Protein 3B5O (pdb70)

InterPro domains:
  IPR016084 Haem oxygenase-like, multi-helical [G3DSA:1.20.910.10] (1-244)
  IPR016084 Haem oxygenase-like, multi-helical [SSF48613] (8-225)
  IPR024477 Protein of unknown function DUF3865, CADD-like [PF12981] (5-228)

Sequence (223 aa):
GEFNHLTKQLNQQLLLAQQDYVAFSITEENPVVQLSSQQASFAQIAYVQQYSIFPKKELVGFTELARRKALLGAGWNGVAQQELQENNIDEEGSTTGGISHYTLLADGLEEEGLGVAVKKNNTTPSVATSSKLLRTVLSLFDRQVDYVLGATYAIEEATSSIPEELLTLLIVKKLVEWLHEGAIPKDLQQYFFSKHLDAGLRTSVAAYIQPPEEFGEFAAGFRAIDAQVVWWQELLAQEAISSSEVVLS

Organism: Nostoc punctiforme (strain ATCC 29133 / PCC 73102) (NCBI:txid63737)

Radius of gyration: 17.94 Å; Cα contacts (8 Å, |Δi|>4): 268; chains: 1; bounding box: 29×50×52 Å

Foldseek 3Di:
DVLVVLLVVLLVCCVPPQLCLDLCRNLLNCLPPADLQLLLLLLQVLVVLVCVLVLLVLLLVLCVVVVLPLLNVLSVVVSCVCCVPPVPQGLSNLVQVQCCVQQVRHSPPDHDPLSVVLVVLLVVQSPDHNLLSLLLVVLCVSSVQSVLSNVVVSSVSSGPDDGDPSNVVSSCVRHCPSNSVSVVVDDDPVSSVSSSNSNVSSVSSVSSVVSSVVSVCVPDDDD

Nearest PDB structures (foldseek):
  3b5o-assembly1_A  TM=1.001E+00  e=4.127E-27  Nostoc punctiforme PCC 73102
  3b5p-assembly1_A  TM=9.873E-01  e=2.289E-24  Nostoc punctiforme PCC 73102
  7twa-assembly2_B  TM=7.560E-01  e=2.365E-04  Streptantibioticus cattleyicolor
  3oql-assembly1_C  TM=6.851E-01  e=4.771E-03  Pseudomonas syringae pv. tomato str. DC3000
  2qzc-assembly1_B  TM=5.062E-01  e=1.149E-01  Saccharolobus solfataricus P2

B-factor: mean 23.62, std 9.76, range [7.28, 66.51]

Solvent-accessible surface area: 10865 Å² total

CATH classification: 1.20.910.10

Structure (mmCIF, N/CA/C/O backbone):
data_3B5O
#
_entry.id   3B5O
#
_cell.length_a   91.150
_cell.length_b   91.150
_cell.length_c   67.100
_cell.angle_alpha   90.000
_cell.angle_beta   90.000
_cell.angle_gamma   120.000
#
_symmetry.space_group_name_H-M   'P 63'
#
loop_
_entity.id
_entity.type
_entity.pdbx_description
1 polymer 'CADD-like protein of unknown function'
2 water water
#
loop_
_atom_site.group_PDB
_atom_site.id
_atom_site.type_symbol
_atom_site.label_atom_id
_atom_site.label_alt_id
_atom_site.label_comp_id
_atom_site.label_asym_id
_atom_site.label_entity_id
_atom_site.label_seq_id
_atom_site.pdbx_PDB_ins_code
_atom_site.Cartn_x
_atom_site.Cartn_y
_atom_site.Cartn_z
_atom_site.occupancy
_atom_site.B_iso_or_equiv
_atom_site.auth_seq_id
_atom_site.auth_comp_id
_atom_site.auth_asym_id
_atom_site.auth_atom_id
_atom_site.pdbx_PDB_model_num
ATOM 1 N N . GLY A 1 1 ? 16.951 17.884 37.778 1.00 37.96 0 GLY A N 1
ATOM 2 C CA . GLY A 1 1 ? 15.646 18.129 38.483 1.00 36.77 0 GLY A CA 1
ATOM 3 C C . GLY A 1 1 ? 15.065 19.489 38.157 1.00 36.15 0 GLY A C 1
ATOM 4 O O . GLY A 1 1 ? 15.572 20.188 37.277 1.00 33.39 0 GLY A O 1
ATOM 13 N N . GLU A 1 3 ? 15.077 22.481 39.493 1.00 27.24 2 GLU A N 1
ATOM 14 C CA . GLU A 1 3 ? 15.842 23.710 39.609 1.00 26.08 2 GLU A CA 1
ATOM 15 C C . GLU A 1 3 ? 16.800 23.844 38.418 1.00 24.79 2 GLU A C 1
ATOM 16 O O . GLU A 1 3 ? 16.930 24.923 37.852 1.00 24.38 2 GLU A O 1
ATOM 19 N N . PHE A 1 4 ? 17.434 22.742 38.030 1.00 24.06 3 PHE A N 1
ATOM 20 C CA . PHE A 1 4 ? 18.287 22.765 36.833 1.00 22.19 3 PHE A CA 1
ATOM 21 C C . PHE A 1 4 ? 17.458 22.939 35.564 1.00 21.24 3 PHE A C 1
ATOM 22 O O . PHE A 1 4 ? 17.876 23.661 34.641 1.00 21.58 3 PHE A O 1
ATOM 30 N N . ASN A 1 5 ? 16.288 22.301 35.490 1.00 22.76 4 ASN A N 1
ATOM 31 C CA . ASN A 1 5 ? 15.400 22.499 34.360 1.00 22.85 4 ASN A CA 1
ATOM 32 C C . ASN A 1 5 ? 15.012 23.972 34.218 1.00 23.40 4 ASN A C 1
ATOM 33 O O . ASN A 1 5 ? 14.948 24.502 33.101 1.00 22.96 4 ASN A O 1
ATOM 38 N N . HIS A 1 6 ? 14.755 24.640 35.342 1.00 21.51 5 HIS A N 1
ATOM 39 C CA . HIS A 1 6 ? 14.468 26.073 35.282 1.00 21.58 5 HIS A CA 1
ATOM 40 C C . HIS A 1 6 ? 15.659 26.850 34.706 1.00 20.08 5 HIS A C 1
ATOM 41 O O . HIS A 1 6 ? 15.491 27.759 33.894 1.00 20.57 5 HIS A O 1
ATOM 48 N N . LEU A 1 7 ? 16.862 26.509 35.156 1.00 19.96 6 LEU A N 1
ATOM 49 C CA . LEU A 1 7 ? 18.070 27.184 34.675 1.00 18.49 6 LEU A CA 1
ATOM 50 C C . LEU A 1 7 ? 18.258 27.005 33.170 1.00 17.83 6 LEU A C 1
ATOM 51 O O . LEU A 1 7 ? 18.495 27.974 32.456 1.00 17.37 6 LEU A O 1
ATOM 56 N N . THR A 1 8 ? 18.133 25.776 32.683 1.00 17.86 7 THR A N 1
ATOM 57 C CA . THR A 1 8 ? 18.347 25.553 31.238 1.00 17.99 7 THR A CA 1
ATOM 58 C C . THR A 1 8 ? 17.254 26.222 30.390 1.00 19.70 7 THR A C 1
ATOM 59 O O . THR A 1 8 ? 17.538 26.786 29.324 1.00 19.86 7 THR A O 1
ATOM 63 N N . LYS A 1 9 ? 16.001 26.205 30.857 1.00 19.49 8 LYS A N 1
ATOM 64 C CA . LYS A 1 9 ? 14.953 26.930 30.156 1.00 19.00 8 LYS A CA 1
ATOM 65 C C . LYS A 1 9 ? 15.284 28.408 30.101 1.00 17.98 8 LYS A C 1
ATOM 66 O O . LYS A 1 9 ? 15.149 29.040 29.059 1.00 18.85 8 LYS A O 1
ATOM 71 N N . GLN A 1 10 ? 15.708 28.968 31.231 1.00 17.88 9 GLN A N 1
ATOM 72 C CA . GLN A 1 10 ? 16.091 30.366 31.295 1.00 16.99 9 GLN A CA 1
ATOM 73 C C . GLN A 1 10 ? 17.192 30.728 30.283 1.00 18.17 9 GLN A C 1
ATOM 74 O O . GLN A 1 10 ? 17.121 31.748 29.599 1.00 18.18 9 GLN A O 1
ATOM 80 N N . LEU A 1 11 ? 18.224 29.890 30.234 1.00 17.34 10 LEU A N 1
ATOM 81 C CA . LEU A 1 11 ? 19.350 30.136 29.328 1.00 15.80 10 LEU A CA 1
ATOM 82 C C . LEU A 1 11 ? 18.914 30.059 27.870 1.00 16.67 10 LEU A C 1
ATOM 83 O O . LEU A 1 11 ? 19.353 30.858 27.041 1.00 16.64 10 LEU A O 1
ATOM 88 N N . ASN A 1 12 ? 18.014 29.136 27.553 1.00 17.23 11 ASN A N 1
ATOM 89 C CA . ASN A 1 12 ? 17.469 29.098 26.182 1.00 17.93 11 ASN A CA 1
ATOM 90 C C . ASN A 1 12 ? 16.663 30.341 25.838 1.00 19.42 11 ASN A C 1
ATOM 91 O O . ASN A 1 12 ? 16.715 30.843 24.717 1.00 19.91 11 ASN A O 1
ATOM 96 N N A GLN A 1 13 ? 15.895 30.826 26.813 0.50 19.07 12 GLN A N 1
ATOM 97 N N B GLN A 1 13 ? 15.904 30.849 26.802 0.50 20.00 12 GLN A N 1
ATOM 98 C CA A GLN A 1 13 ? 15.100 32.037 26.635 0.50 20.09 12 GLN A CA 1
ATOM 99 C CA B GLN A 1 13 ? 15.103 32.041 26.560 0.50 22.10 12 GLN A CA 1
ATOM 100 C C A GLN A 1 13 ? 15.970 33.276 26.485 0.50 19.22 12 GLN A C 1
ATOM 101 C C B GLN A 1 13 ? 15.958 33.307 26.497 0.50 20.16 12 GLN A C 1
ATOM 102 O O A GLN A 1 13 ? 15.694 34.137 25.648 0.50 19.69 12 GLN A O 1
ATOM 103 O O B GLN A 1 13 ? 15.661 34.221 25.726 0.50 20.76 12 GLN A O 1
ATOM 114 N N . LEU A 1 14 ? 17.038 33.346 27.282 1.00 20.34 13 LEU A N 1
ATOM 115 C CA . LEU A 1 14 ? 18.015 34.418 27.210 1.00 18.97 13 LEU A CA 1
ATOM 116 C C . LEU A 1 14 ? 18.540 34.543 25.770 1.00 19.97 13 LEU A C 1
ATOM 117 O O . LEU A 1 14 ? 18.616 35.629 25.171 1.00 19.88 13 LEU A O 1
ATOM 122 N N A LEU A 1 15 ? 18.920 33.399 25.221 0.50 20.11 14 LEU A N 1
ATOM 123 N N B LEU A 1 15 ? 18.916 33.397 25.223 0.50 20.94 14 LEU A N 1
ATOM 124 C CA A LEU A 1 15 ? 19.433 33.332 23.873 0.50 20.21 14 LEU A CA 1
ATOM 125 C CA B LEU A 1 15 ? 19.435 33.310 23.876 0.50 21.10 14 LEU A CA 1
ATOM 126 C C A LEU A 1 15 ? 18.405 33.854 22.875 0.50 20.72 14 LEU A C 1
ATOM 127 C C B LEU A 1 15 ? 18.413 33.831 22.868 0.50 21.10 14 LEU A C 1
ATOM 128 O O A LEU A 1 15 ? 18.728 34.654 21.997 0.50 21.68 14 LEU A O 1
ATOM 129 O O B LEU A 1 15 ? 18.746 34.613 21.979 0.50 21.92 14 LEU A O 1
ATOM 138 N N . ALA A 1 16 ? 17.160 33.413 23.024 1.00 22.24 15 ALA A N 1
ATOM 139 C CA . ALA A 1 16 ? 16.093 33.821 22.103 1.00 21.59 15 ALA A CA 1
ATOM 140 C C . ALA A 1 16 ? 15.735 35.317 22.169 1.00 23.22 15 ALA A C 1
ATOM 141 O O . ALA A 1 16 ? 15.344 35.900 21.169 1.00 24.97 15 ALA A O 1
ATOM 143 N N A GLN A 1 17 ? 15.868 35.912 23.354 0.50 21.95 16 GLN A N 1
ATOM 144 N N B GLN A 1 17 ? 15.891 35.933 23.332 0.50 22.17 16 GLN A N 1
ATOM 145 C CA A GLN A 1 17 ? 15.469 37.311 23.601 0.50 23.36 16 GLN A CA 1
ATOM 146 C CA B GLN A 1 17 ? 15.448 37.316 23.524 0.50 23.90 16 GLN A CA 1
ATOM 147 C C A GLN A 1 17 ? 16.519 38.355 23.252 0.50 20.61 16 GLN A C 1
ATOM 148 C C B GLN A 1 17 ? 16.515 38.384 23.287 0.50 21.15 16 GLN A C 1
ATOM 149 O O A GLN A 1 17 ? 16.203 39.399 22.695 0.50 20.91 16 GLN A O 1
ATOM 150 O O B GLN A 1 17 ? 16.205 39.472 22.814 0.50 22.04 16 GLN A O 1
ATOM 161 N N . ASP A 1 18 ? 17.769 38.087 23.623 1.00 17.91 17 ASP A N 1
ATOM 162 C CA . ASP A 1 18 ? 18.784 39.119 23.740 1.00 17.43 17 ASP A CA 1
ATOM 163 C C . ASP A 1 18 ? 19.942 39.070 22.758 1.00 17.90 17 ASP A C 1
ATOM 164 O O . ASP A 1 18 ? 20.825 39.930 22.835 1.00 19.24 17 ASP A O 1
ATOM 169 N N . TYR A 1 19 ? 19.944 38.094 21.843 1.00 17.13 18 TYR A N 1
ATOM 170 C CA . TYR A 1 19 ? 21.124 37.833 20.992 1.00 15.40 18 TYR A CA 1
ATOM 171 C C . TYR A 1 19 ? 20.770 37.928 19.509 1.00 15.30 18 TYR A C 1
ATOM 172 O O . TYR A 1 19 ? 20.285 36.972 18.927 1.00 16.91 18 TYR A O 1
ATOM 181 N N . VAL A 1 20 ? 21.072 39.069 18.918 1.00 14.48 19 VAL A N 1
ATOM 182 C CA . VAL A 1 20 ? 20.763 39.284 17.498 1.00 15.11 19 VAL A CA 1
ATOM 183 C C . VAL A 1 20 ? 21.481 38.293 16.590 1.00 13.49 19 VAL A C 1
ATOM 184 O O . VAL A 1 20 ? 20.992 37.993 15.512 1.00 15.52 19 VAL A O 1
ATOM 188 N N . ALA A 1 21 ? 22.637 37.779 16.991 1.00 13.86 20 ALA A N 1
ATOM 189 C CA . ALA A 1 21 ? 23.336 36.864 16.099 1.00 13.71 20 ALA A CA 1
ATOM 190 C C . ALA A 1 21 ? 22.542 35.611 15.802 1.00 14.79 20 ALA A C 1
ATOM 191 O O . ALA A 1 21 ? 22.779 34.968 14.795 1.00 14.76 20 ALA A O 1
ATOM 193 N N . PHE A 1 22 ? 21.646 35.229 16.714 1.00 14.64 21 PHE A N 1
ATOM 194 C CA . PHE A 1 22 ? 20.875 34.012 16.567 1.00 15.64 21 PHE A CA 1
ATOM 195 C C . PHE A 1 22 ? 19.463 34.279 16.078 1.00 17.17 21 PHE A C 1
ATOM 196 O O . PHE A 1 22 ? 18.668 33.349 15.976 1.00 19.57 21 PHE A O 1
ATOM 204 N N . SER A 1 23 ? 19.186 35.541 15.753 1.00 15.60 22 SER A N 1
ATOM 205 C CA . SER A 1 23 ? 17.910 35.929 15.147 1.00 16.04 22 SER A CA 1
ATOM 206 C C . SER A 1 23 ? 17.940 35.764 13.635 1.00 15.28 22 SER A C 1
ATOM 207 O O . SER A 1 23 ? 18.858 36.245 12.969 1.00 17.06 22 SER A O 1
ATOM 210 N N . ILE A 1 24 ? 16.898 35.152 13.091 1.00 17.62 23 ILE A N 1
ATOM 211 C CA . ILE A 1 24 ? 16.831 34.925 11.656 1.00 17.69 23 ILE A CA 1
ATOM 212 C C . ILE A 1 24 ? 16.652 36.220 10.860 1.00 18.67 23 ILE A C 1
ATOM 213 O O . ILE A 1 24 ? 16.946 36.260 9.664 1.00 20.98 23 ILE A O 1
ATOM 218 N N . THR A 1 25 ? 16.191 37.280 11.523 1.00 18.87 24 THR A N 1
ATOM 219 C CA . THR A 1 25 ? 16.078 38.587 10.911 1.00 18.75 24 THR A CA 1
ATOM 220 C C . THR A 1 25 ? 17.159 39.591 11.295 1.00 17.47 24 THR A C 1
ATOM 221 O O . THR A 1 25 ? 17.508 40.444 10.493 1.00 20.37 24 THR A O 1
ATOM 225 N N A GLU A 1 26 ? 17.671 39.539 12.530 0.50 16.92 25 GLU A N 1
ATOM 226 N N B GLU A 1 26 ? 17.694 39.481 12.511 0.50 15.84 25 GLU A N 1
ATOM 227 C CA A GLU A 1 26 ? 18.612 40.565 12.989 0.50 17.78 25 GLU A CA 1
ATOM 228 C CA B GLU A 1 26 ? 18.577 40.502 13.038 0.50 15.56 25 GLU A CA 1
ATOM 229 C C A GLU A 1 26 ? 20.077 40.138 12.982 0.50 16.07 25 GLU A C 1
ATOM 230 C C B GLU A 1 26 ? 20.052 40.108 13.049 0.50 14.67 25 GLU A C 1
ATOM 231 O O A GLU A 1 26 ? 20.951 40.954 13.265 0.50 15.92 25 GLU A O 1
ATOM 232 O O B GLU A 1 26 ? 20.902 40.915 13.405 0.50 15.20 25 GLU A O 1
ATOM 243 N N . ASN A 1 27 ? 20.358 38.896 12.609 1.00 14.80 26 ASN A N 1
ATOM 244 C CA . ASN A 1 27 ? 21.758 38.470 12.478 1.00 14.38 26 ASN A CA 1
ATOM 245 C C . ASN A 1 27 ? 22.503 39.452 11.570 1.00 13.09 26 ASN A C 1
ATOM 246 O O . ASN A 1 27 ? 21.945 39.898 10.568 1.00 14.20 26 ASN A O 1
ATOM 251 N N . PRO A 1 28 ? 23.749 39.817 11.912 1.00 14.47 27 PRO A N 1
ATOM 252 C CA . PRO A 1 28 ? 24.423 40.848 11.144 1.00 15.29 27 PRO A CA 1
ATOM 253 C C . PRO A 1 28 ? 24.765 40.497 9.698 1.00 14.34 27 PRO A C 1
ATOM 254 O O . PRO A 1 28 ? 24.866 41.410 8.887 1.00 15.81 27 PRO A O 1
ATOM 258 N N . VAL A 1 29 ? 24.958 39.221 9.389 1.00 12.84 28 VAL A N 1
ATOM 259 C CA . VAL A 1 29 ? 25.126 38.814 8.007 1.00 13.99 28 VAL A CA 1
ATOM 260 C C . VAL A 1 29 ? 23.792 38.928 7.273 1.00 14.73 28 VAL A C 1
ATOM 261 O O . VAL A 1 29 ? 23.727 39.454 6.161 1.00 15.52 28 VAL A O 1
ATOM 265 N N . VAL A 1 30 ? 22.709 38.449 7.885 1.00 14.48 29 VAL A N 1
ATOM 266 C CA . VAL A 1 30 ? 21.367 38.625 7.283 1.00 15.07 29 VAL A CA 1
ATOM 267 C C . VAL A 1 30 ? 21.115 40.109 6.981 1.00 16.13 29 VAL A C 1
ATOM 268 O O . VAL A 1 30 ? 20.599 40.458 5.912 1.00 17.43 29 VAL A O 1
ATOM 272 N N . GLN A 1 31 ? 21.522 40.984 7.898 1.00 14.94 30 GLN A N 1
ATOM 273 C CA . GLN A 1 31 ? 21.283 42.430 7.752 1.00 17.17 30 GLN A CA 1
ATOM 274 C C . GLN A 1 31 ? 22.051 43.069 6.606 1.00 18.01 30 GLN A C 1
ATOM 275 O O . GLN A 1 31 ? 21.699 44.181 6.184 1.00 22.34 30 GLN A O 1
ATOM 289 N N . LEU A 1 33 ? 22.530 41.346 3.633 1.00 15.20 32 LEU A N 1
ATOM 290 C CA . LEU A 1 33 ? 22.226 40.625 2.399 1.00 16.24 32 LEU A CA 1
ATOM 291 C C . LEU A 1 33 ? 21.749 41.542 1.269 1.00 16.08 32 LEU A C 1
ATOM 292 O O . LEU A 1 33 ? 22.001 41.250 0.106 1.00 17.48 32 LEU A O 1
ATOM 297 N N A SER A 1 34 ? 21.060 42.634 1.590 0.50 15.70 33 SER A N 1
ATOM 298 N N B SER A 1 34 ? 21.049 42.621 1.604 0.50 17.46 33 SER A N 1
ATOM 299 C CA A SER A 1 34 ? 20.609 43.535 0.522 0.50 14.06 33 SER A CA 1
ATOM 300 C CA B SER A 1 34 ? 20.533 43.496 0.555 0.50 17.42 33 SER A CA 1
ATOM 301 C C A SER A 1 34 ? 21.772 44.060 -0.312 0.50 13.60 33 SER A C 1
ATOM 302 C C B SER A 1 34 ? 21.654 44.190 -0.231 0.50 17.25 33 SER A C 1
ATOM 303 O O A SER A 1 34 ? 21.665 44.194 -1.537 0.50 14.23 33 SER A O 1
ATOM 304 O O B SER A 1 34 ? 21.438 44.604 -1.364 0.50 19.02 33 SER A O 1
ATOM 309 N N A GLN A 1 35 ? 22.883 44.357 0.349 0.50 13.03 34 GLN A N 1
ATOM 310 N N B GLN A 1 35 ? 22.845 44.325 0.350 0.50 16.23 34 GLN A N 1
ATOM 311 C CA A GLN A 1 35 ? 24.015 44.970 -0.293 0.50 14.39 34 GLN A CA 1
ATOM 312 C CA B GLN A 1 35 ? 23.970 44.921 -0.361 0.50 16.38 34 GLN A CA 1
ATOM 313 C C A GLN A 1 35 ? 25.153 44.002 -0.648 0.50 14.75 34 GLN A C 1
ATOM 314 C C B GLN A 1 35 ? 25.083 43.944 -0.757 0.50 15.77 34 GLN A C 1
ATOM 315 O O A GLN A 1 35 ? 26.073 44.397 -1.359 0.50 15.36 34 GLN A O 1
ATOM 316 O O B GLN A 1 35 ? 25.910 44.268 -1.597 0.50 16.81 34 GLN A O 1
ATOM 327 N N . ALA A 1 36 ? 25.110 42.767 -0.142 1.00 15.43 35 ALA A N 1
ATOM 328 C CA . ALA A 1 36 ? 26.257 41.854 -0.258 1.00 15.86 35 ALA A CA 1
ATOM 329 C C . ALA A 1 36 ? 26.370 41.171 -1.613 1.00 16.15 35 ALA A C 1
ATOM 330 O O . ALA A 1 36 ? 25.378 40.761 -2.199 1.00 17.24 35 ALA A O 1
ATO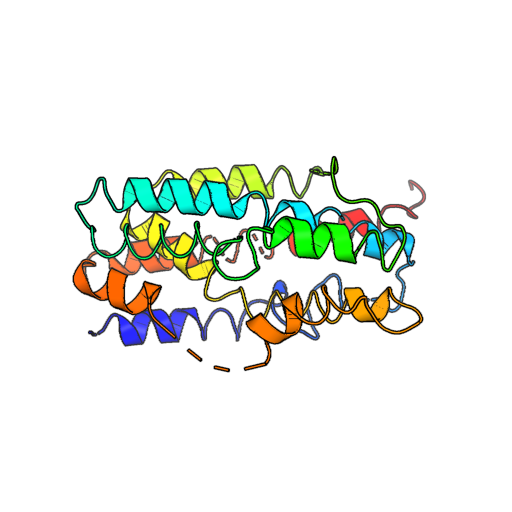M 332 N N . SER A 1 37 ? 27.604 40.987 -2.069 1.00 16.40 36 SER A N 1
ATOM 333 C CA . SER A 1 37 ? 27.864 40.180 -3.244 1.00 18.33 36 SER A CA 1
ATOM 334 C C . SER A 1 37 ? 27.901 38.684 -2.900 1.00 16.53 36 SER A C 1
ATOM 335 O O . SER A 1 37 ? 28.062 38.276 -1.722 1.00 16.72 36 SER A O 1
ATOM 338 N N . PHE A 1 38 ? 27.764 37.858 -3.927 1.00 15.98 37 PHE A N 1
ATOM 339 C CA . PHE A 1 38 ? 27.908 36.415 -3.802 1.00 17.09 37 PHE A CA 1
ATOM 340 C C . PHE A 1 38 ? 29.230 36.088 -3.123 1.00 16.47 37 PHE A C 1
ATOM 341 O O . PHE A 1 38 ? 29.260 35.294 -2.161 1.00 17.79 37 PHE A O 1
ATOM 349 N N . ALA A 1 39 ? 30.303 36.733 -3.579 1.00 17.00 38 ALA A N 1
ATOM 350 C CA . ALA A 1 39 ? 31.657 36.455 -3.041 1.00 16.90 38 ALA A CA 1
ATOM 351 C C . ALA A 1 39 ? 31.715 36.724 -1.543 1.00 17.37 38 ALA A C 1
ATOM 352 O O . ALA A 1 39 ? 32.394 36.011 -0.797 1.00 18.12 38 ALA A O 1
ATOM 354 N N . GLN A 1 40 ? 31.052 37.784 -1.105 1.00 16.45 39 GLN A N 1
ATOM 355 C CA . GLN A 1 40 ? 31.094 38.156 0.307 1.00 15.87 39 GLN A CA 1
ATOM 356 C C . GLN A 1 40 ? 30.369 37.162 1.199 1.00 15.63 39 GLN A C 1
ATOM 357 O O . GLN A 1 40 ? 30.852 36.831 2.284 1.00 15.57 39 GLN A O 1
ATOM 363 N N . ILE A 1 41 ? 29.216 36.666 0.764 1.00 14.43 40 ILE A N 1
ATOM 364 C CA . ILE A 1 41 ? 28.471 35.670 1.538 1.00 15.48 40 ILE A CA 1
ATOM 365 C C . ILE A 1 41 ? 29.157 34.291 1.438 1.00 15.05 40 ILE A C 1
ATOM 366 O O . ILE A 1 41 ? 29.167 33.524 2.394 1.00 16.19 40 ILE A O 1
ATOM 371 N N . ALA A 1 42 ? 29.782 33.998 0.301 1.00 15.52 41 ALA A N 1
ATOM 372 C CA . ALA A 1 42 ? 30.590 32.783 0.199 1.00 16.81 41 ALA A CA 1
ATOM 373 C C . ALA A 1 42 ? 31.736 32.812 1.212 1.00 15.57 41 ALA A C 1
ATOM 374 O O . ALA A 1 42 ? 32.044 31.781 1.825 1.00 16.97 41 ALA A O 1
ATOM 376 N N . TYR A 1 43 ? 32.360 33.974 1.391 1.00 15.28 42 TYR A N 1
ATOM 377 C CA . TYR A 1 43 ? 33.409 34.158 2.399 1.00 15.42 42 TYR A CA 1
ATOM 378 C C . TYR A 1 43 ? 32.879 33.855 3.784 1.00 14.96 42 TYR A C 1
ATOM 379 O O . TYR A 1 43 ? 33.544 33.168 4.575 1.00 15.21 42 TYR A O 1
ATOM 388 N N . VAL A 1 44 ? 31.698 34.369 4.108 1.00 14.77 43 VAL A N 1
ATOM 389 C CA . VAL A 1 44 ? 31.104 34.066 5.396 1.00 13.82 43 VAL A CA 1
ATOM 390 C C . VAL A 1 44 ? 30.948 32.539 5.580 1.00 14.08 43 VAL A C 1
ATOM 391 O O . VAL A 1 44 ? 31.251 32.006 6.644 1.00 14.05 43 VAL A O 1
ATOM 403 N N . GLN A 1 46 ? 32.594 30.087 4.097 1.00 14.97 45 GLN A N 1
ATOM 404 C CA . GLN A 1 46 ? 33.903 29.465 4.246 1.00 16.27 45 GLN A CA 1
ATOM 405 C C . GLN A 1 46 ? 34.383 29.570 5.686 1.00 14.58 45 GLN A C 1
ATOM 406 O O . GLN A 1 46 ? 34.853 28.597 6.277 1.00 15.24 45 GLN A O 1
ATOM 412 N N . GLN A 1 47 ? 34.301 30.764 6.249 1.00 13.48 46 GLN A N 1
ATOM 413 C CA . GLN A 1 47 ? 34.692 30.947 7.654 1.00 12.07 46 GLN A CA 1
ATOM 414 C C . GLN A 1 47 ? 33.796 30.194 8.613 1.00 12.19 46 GLN A C 1
ATOM 415 O O . GLN A 1 47 ? 34.282 29.564 9.569 1.00 13.39 46 GLN A O 1
ATOM 421 N N . TYR A 1 48 ? 32.492 30.254 8.376 1.00 12.48 47 TYR A N 1
ATOM 422 C CA . TYR A 1 48 ? 31.561 29.543 9.232 1.00 12.81 47 TYR A CA 1
ATOM 423 C C . TYR A 1 48 ? 31.928 28.065 9.320 1.00 12.88 47 TYR A C 1
ATOM 424 O O . TYR A 1 48 ? 31.892 27.476 10.395 1.00 13.81 47 TYR A O 1
ATOM 433 N N . SER A 1 49 ? 32.278 27.470 8.190 1.00 13.56 48 SER A N 1
ATOM 434 C CA . SER A 1 49 ? 32.520 26.042 8.145 1.00 14.24 48 SER A CA 1
ATOM 435 C C . SER A 1 49 ? 33.595 25.557 9.119 1.00 13.71 48 SER A C 1
ATOM 436 O O . SER A 1 49 ? 33.599 24.392 9.510 1.00 14.51 48 SER A O 1
ATOM 439 N N . ILE A 1 50 ? 34.507 26.436 9.485 1.00 12.68 49 ILE A N 1
ATOM 440 C CA . ILE A 1 50 ? 35.574 26.081 10.401 1.00 13.31 49 ILE A CA 1
ATOM 441 C C . ILE A 1 50 ? 34.995 25.739 11.766 1.00 13.34 49 ILE A C 1
ATOM 442 O O . ILE A 1 50 ? 35.527 24.895 12.485 1.00 13.89 49 ILE A O 1
ATOM 447 N N . PHE A 1 51 ? 33.921 26.411 12.149 1.00 13.45 50 PHE A N 1
ATOM 448 C CA . PHE A 1 51 ? 33.405 26.254 13.486 1.00 15.59 50 PHE A CA 1
ATOM 449 C C . PHE A 1 51 ? 32.858 24.846 13.780 1.00 14.62 50 PHE A C 1
ATOM 450 O O . PHE A 1 51 ? 33.272 24.229 14.769 1.00 15.40 50 PHE A O 1
ATOM 458 N N . PRO A 1 52 ? 31.981 24.287 12.933 1.00 14.75 51 PRO A N 1
ATOM 459 C CA . PRO A 1 52 ? 31.588 22.906 13.194 1.00 16.92 51 PRO A CA 1
ATOM 460 C C . PRO A 1 52 ? 32.756 21.938 13.239 1.00 16.38 51 PRO A C 1
ATOM 461 O O . PRO A 1 52 ? 32.720 20.976 14.023 1.00 19.27 51 PRO A O 1
ATOM 465 N N A LYS A 1 53 ? 33.782 22.143 12.431 0.50 14.85 52 LYS A N 1
ATOM 466 N N B LYS A 1 53 ? 33.777 22.210 12.427 0.50 15.25 52 LYS A N 1
ATOM 467 C CA A LYS A 1 53 ? 34.951 21.264 12.523 0.50 15.40 52 LYS A CA 1
ATOM 468 C CA B LYS A 1 53 ? 34.975 21.372 12.385 0.50 16.53 52 LYS A CA 1
ATOM 469 C C A LYS A 1 53 ? 35.537 21.354 13.926 0.50 14.49 52 LYS A C 1
ATOM 470 C C B LYS A 1 53 ? 35.729 21.382 13.706 0.50 15.18 52 LYS A C 1
ATOM 471 O O A LYS A 1 53 ? 35.679 20.367 14.678 0.50 12.14 52 LYS A O 1
ATOM 472 O O B LYS A 1 53 ? 36.217 20.333 14.133 0.50 16.58 52 LYS A O 1
ATOM 483 N N . GLU A 1 54 ? 35.864 22.566 14.311 1.00 13.25 53 GLU A N 1
ATOM 484 C CA . GLU A 1 54 ? 36.554 22.743 15.563 1.00 14.15 53 GLU A CA 1
ATOM 485 C C . GLU A 1 54 ? 35.733 22.377 16.785 1.00 14.61 53 GLU A C 1
ATOM 486 O O . GLU A 1 54 ? 36.295 21.981 17.813 1.00 13.71 53 GLU A O 1
ATOM 492 N N . LEU A 1 55 ? 34.418 22.495 16.686 1.00 14.39 54 LEU A N 1
ATOM 493 C CA . LEU A 1 55 ? 33.569 22.178 17.831 1.00 14.73 54 LEU A CA 1
ATOM 494 C C . LEU A 1 55 ? 33.670 20.707 18.249 1.00 14.20 54 LEU A C 1
ATOM 495 O O . LEU A 1 55 ? 33.441 20.397 19.400 1.00 14.47 54 LEU A O 1
ATOM 500 N N . VAL A 1 56 ? 34.057 19.805 17.346 1.00 13.63 55 VAL A N 1
ATOM 501 C CA . VAL A 1 56 ? 34.224 18.404 17.731 1.00 13.62 55 VAL A CA 1
ATOM 502 C C . VAL A 1 56 ? 35.366 18.308 18.761 1.00 12.52 55 VAL A C 1
ATOM 503 O O . VAL A 1 56 ? 35.222 17.665 19.808 1.00 13.31 55 VAL A O 1
ATOM 507 N N . GLY A 1 57 ? 36.485 18.974 18.477 1.00 12.94 56 GLY A N 1
ATOM 508 C CA . GLY A 1 57 ? 37.592 18.998 19.416 1.00 12.90 56 GLY A CA 1
ATOM 509 C C . GLY A 1 57 ? 37.241 19.670 20.730 1.00 11.52 56 GLY A C 1
ATOM 510 O O . GLY A 1 57 ? 37.686 19.217 21.790 1.00 12.36 56 GLY A O 1
ATOM 511 N N . PHE A 1 58 ? 36.459 20.754 20.690 1.00 11.84 57 PHE A N 1
ATOM 512 C CA . PHE A 1 58 ? 36.052 21.364 21.955 1.00 11.62 57 PHE A CA 1
ATOM 513 C C . PHE A 1 58 ? 35.153 20.423 22.750 1.00 11.77 57 PHE A C 1
ATOM 514 O O . PHE A 1 58 ? 35.241 20.355 23.967 1.00 12.91 57 PHE A O 1
ATOM 522 N N . THR A 1 59 ? 34.273 19.704 22.060 1.00 12.11 58 THR A N 1
ATOM 523 C CA . THR A 1 59 ? 33.398 18.735 22.743 1.00 13.06 58 THR A CA 1
ATOM 524 C C . THR A 1 59 ? 34.245 17.631 23.409 1.00 12.89 58 THR A C 1
ATOM 525 O O . THR A 1 59 ? 33.927 17.178 24.516 1.00 13.24 58 THR A O 1
ATOM 529 N N . GLU A 1 60 ? 35.337 17.225 22.764 1.00 12.44 59 GLU A N 1
ATOM 530 C CA . GLU A 1 60 ? 36.293 16.307 23.360 1.00 12.69 59 GLU A CA 1
ATOM 531 C C . GLU A 1 60 ? 36.903 16.853 24.627 1.00 11.53 59 GLU A C 1
ATOM 532 O O . GLU A 1 60 ? 37.071 16.129 25.611 1.00 12.96 59 GLU A O 1
ATOM 538 N N . LEU A 1 61 ? 37.260 18.127 24.637 1.00 11.50 60 LEU A N 1
ATOM 539 C CA . LEU A 1 61 ? 37.782 18.727 25.864 1.00 11.52 60 LEU A CA 1
ATOM 540 C C . LEU A 1 61 ? 36.738 18.693 26.973 1.00 11.58 60 LEU A C 1
ATOM 541 O O . LEU A 1 61 ? 37.055 18.418 28.138 1.00 12.78 60 LEU A O 1
ATOM 546 N N . ALA A 1 62 ? 35.485 18.963 26.631 1.00 12.00 61 ALA A N 1
ATOM 547 C CA . ALA A 1 62 ? 34.403 18.897 27.621 1.00 11.34 61 ALA A CA 1
ATOM 548 C C . ALA A 1 62 ? 34.210 17.467 28.136 1.00 12.66 61 ALA A C 1
ATOM 549 O O . ALA A 1 62 ? 33.971 17.263 29.333 1.00 13.56 61 ALA A O 1
ATOM 551 N N . ARG A 1 63 ? 34.334 16.487 27.244 1.00 12.96 62 ARG A N 1
ATOM 552 C CA . ARG A 1 63 ? 34.228 15.085 27.641 1.00 14.09 62 ARG A CA 1
ATOM 553 C C . ARG A 1 63 ? 35.284 14.754 28.689 1.00 14.39 62 ARG A C 1
ATOM 554 O O . ARG A 1 63 ? 35.009 14.086 29.694 1.00 15.18 62 ARG A O 1
ATOM 562 N N . ARG A 1 64 ? 36.503 15.224 28.462 1.00 15.04 63 ARG A N 1
ATOM 563 C CA . ARG A 1 64 ? 37.592 14.969 29.394 1.00 15.53 63 ARG A CA 1
ATOM 564 C C . ARG A 1 64 ? 37.384 15.675 30.726 1.00 15.47 63 ARG A C 1
ATOM 565 O O . ARG A 1 64 ? 37.702 15.127 31.788 1.00 17.49 63 ARG A O 1
ATOM 573 N N . LYS A 1 65 ? 36.841 16.887 30.679 1.00 14.81 64 LYS A N 1
ATOM 574 C CA . LYS A 1 65 ? 36.505 17.599 31.917 1.00 15.46 64 LYS A CA 1
ATOM 575 C C . LYS A 1 65 ? 35.446 16.818 32.703 1.00 14.56 64 LYS A C 1
ATOM 576 O O . LYS A 1 65 ? 35.530 16.685 33.929 1.00 17.02 64 LYS A O 1
ATOM 582 N N . ALA A 1 66 ? 34.438 16.318 32.011 1.00 15.63 65 ALA A N 1
ATOM 583 C CA . ALA A 1 66 ? 33.368 15.561 32.662 1.00 16.03 65 ALA A CA 1
ATOM 584 C C . ALA A 1 66 ? 33.934 14.296 33.299 1.00 17.56 65 ALA A C 1
ATOM 585 O O . ALA A 1 66 ? 33.653 13.996 34.457 1.00 19.30 65 ALA A O 1
ATOM 587 N N A LEU A 1 67 ? 34.738 13.547 32.557 0.50 17.59 66 LEU A N 1
ATOM 588 N N B LEU A 1 67 ? 34.756 13.577 32.556 0.50 18.51 66 LEU A N 1
ATOM 589 C CA A LEU A 1 67 ? 35.383 12.346 33.127 0.50 18.67 66 LEU A CA 1
ATOM 590 C CA B LEU A 1 67 ? 35.359 12.345 33.073 0.50 20.67 66 LEU A CA 1
ATOM 591 C C A LEU A 1 67 ? 36.198 12.682 34.357 0.50 20.12 66 LEU A C 1
ATOM 592 C C B LEU A 1 67 ? 36.270 12.622 34.282 0.50 20.97 66 LEU A C 1
ATOM 593 O O A LEU A 1 67 ? 36.133 11.976 35.383 0.50 21.97 66 LEU A O 1
ATOM 594 O O B LEU A 1 67 ? 36.324 11.819 35.229 0.50 22.59 66 LEU A O 1
ATOM 603 N N . GLY A 1 68 ? 36.980 13.748 34.260 1.00 19.38 67 GLY A N 1
ATOM 604 C CA . GLY A 1 68 ? 37.857 14.177 35.350 1.00 20.89 67 GLY A CA 1
ATOM 605 C C . GLY A 1 68 ? 37.124 14.479 36.638 1.00 22.04 67 GLY A C 1
ATOM 606 O O . GLY A 1 68 ? 37.672 14.282 37.729 1.00 25.34 67 GLY A O 1
ATOM 607 N N . ALA A 1 69 ? 35.886 14.942 36.508 1.00 20.53 68 ALA A N 1
ATOM 608 C CA . ALA A 1 69 ? 35.022 15.291 37.640 1.00 20.05 68 ALA A CA 1
ATOM 609 C C . ALA A 1 69 ? 34.150 14.125 38.102 1.00 21.46 68 ALA A C 1
ATOM 610 O O . ALA A 1 69 ? 33.375 14.273 39.056 1.00 23.41 68 ALA A O 1
ATOM 612 N N . GLY A 1 70 ? 34.240 12.991 37.424 1.00 21.11 69 GLY A N 1
ATOM 613 C CA . GLY A 1 70 ? 33.390 11.831 37.719 1.00 21.99 69 GLY A CA 1
ATOM 614 C C . GLY A 1 70 ? 31.981 11.930 37.165 1.00 22.81 69 GLY A C 1
ATOM 615 O O . GLY A 1 70 ? 31.093 11.171 37.564 1.00 25.17 69 GLY A O 1
ATOM 616 N N . TRP A 1 71 ? 31.762 12.860 36.226 1.00 22.01 70 TRP A N 1
ATOM 617 C CA . TRP A 1 71 ? 30.463 12.991 35.581 1.00 19.66 70 TRP A CA 1
ATOM 618 C C . TRP A 1 71 ? 30.355 11.993 34.433 1.00 20.87 70 TRP A C 1
ATOM 619 O O . TRP A 1 71 ? 30.310 12.353 33.254 1.00 20.37 70 TRP A O 1
ATOM 630 N N . ASN A 1 72 ? 30.312 10.707 34.759 1.00 21.63 71 ASN A N 1
ATOM 631 C CA . ASN A 1 72 ? 30.477 9.679 33.743 1.00 23.20 71 ASN A CA 1
ATOM 632 C C . ASN A 1 72 ? 29.357 9.642 32.715 1.00 22.12 71 ASN A C 1
ATOM 633 O O . ASN A 1 72 ? 29.610 9.450 31.513 1.00 22.99 71 ASN A O 1
ATOM 638 N N . GLY A 1 73 ? 28.123 9.841 33.165 1.00 21.70 72 GLY A N 1
ATOM 639 C CA . GLY A 1 73 ? 26.988 9.889 32.256 1.00 20.71 72 GLY A CA 1
ATOM 640 C C . GLY A 1 73 ? 27.091 11.019 31.245 1.00 20.35 72 GLY A C 1
ATOM 641 O O . GLY A 1 73 ? 26.637 10.886 30.109 1.00 20.51 72 GLY A O 1
ATOM 642 N N . VAL A 1 74 ? 27.652 12.138 31.687 1.00 19.74 73 VAL A N 1
ATOM 643 C CA . VAL A 1 74 ? 27.856 13.292 30.807 1.00 18.01 73 VAL A CA 1
ATOM 644 C C . VAL A 1 74 ? 28.954 12.981 29.791 1.00 17.43 73 VAL A C 1
ATOM 645 O O . VAL A 1 74 ? 28.798 13.248 28.597 1.00 17.95 73 VAL A O 1
ATOM 649 N N . ALA A 1 75 ? 30.054 12.395 30.250 1.00 17.71 74 ALA A N 1
ATOM 650 C CA . ALA A 1 75 ? 31.117 11.980 29.333 1.00 18.11 74 ALA A CA 1
ATOM 651 C C . ALA A 1 75 ? 30.560 11.036 28.275 1.00 17.98 74 ALA A C 1
ATOM 652 O O . ALA A 1 75 ? 30.932 11.109 27.112 1.00 18.76 74 ALA A O 1
ATOM 654 N N A GLN A 1 76 ? 29.669 10.125 28.674 0.50 19.16 75 GLN A N 1
ATOM 655 N N B GLN A 1 76 ? 29.673 10.123 28.678 0.50 20.55 75 GLN A N 1
ATOM 656 C CA A GLN A 1 76 ? 29.091 9.197 27.716 0.50 20.29 75 GLN A CA 1
ATOM 657 C CA B GLN A 1 76 ? 29.081 9.184 27.730 0.50 23.25 75 GLN A CA 1
ATOM 658 C C A GLN A 1 76 ? 28.235 9.924 26.681 0.50 19.13 75 GLN A C 1
ATOM 659 C C B GLN A 1 76 ? 28.212 9.899 26.691 0.50 20.82 75 GLN A C 1
ATOM 660 O O A GLN A 1 76 ? 28.335 9.647 25.489 0.50 19.10 75 GLN A O 1
ATOM 661 O O B GLN A 1 76 ? 28.292 9.596 25.504 0.50 21.55 75 GLN A O 1
ATOM 672 N N . GLU A 1 77 ? 27.394 10.853 27.133 1.00 19.50 76 GLU A N 1
ATOM 673 C CA . GLU A 1 77 ? 26.559 11.631 26.216 1.00 20.35 76 GLU A CA 1
ATOM 674 C C . GLU A 1 77 ? 27.440 12.425 25.241 1.00 18.99 76 GLU A C 1
ATOM 675 O O . GLU A 1 77 ? 27.161 12.493 24.053 1.00 20.27 76 GLU A O 1
ATOM 681 N N . LEU A 1 78 ? 28.518 13.010 25.758 1.00 18.00 77 LEU A N 1
ATOM 682 C CA . LEU A 1 78 ? 29.419 13.796 24.898 1.00 17.06 77 LEU A CA 1
ATOM 683 C C . LEU A 1 78 ? 30.139 12.911 23.891 1.00 17.86 77 LEU A C 1
ATOM 684 O O . LEU A 1 78 ? 30.326 13.298 22.743 1.00 17.38 77 LEU A O 1
ATOM 689 N N . GLN A 1 79 ? 30.507 11.699 24.290 1.00 17.67 78 GLN A N 1
ATOM 690 C CA . GLN A 1 79 ? 31.055 10.753 23.320 1.00 18.51 78 GLN A CA 1
ATOM 691 C C . GLN A 1 79 ? 30.074 10.433 22.205 1.00 19.54 78 GLN A C 1
ATOM 692 O O . GLN A 1 79 ? 30.455 10.377 21.032 1.00 19.08 78 GLN A O 1
ATOM 698 N N . GLU A 1 80 ? 28.809 10.234 22.555 1.00 21.45 79 GLU A N 1
ATOM 699 C CA . GLU A 1 80 ? 27.812 9.998 21.521 1.00 23.78 79 GLU A CA 1
ATOM 700 C C . GLU A 1 80 ? 27.692 11.196 20.566 1.00 22.25 79 GLU A C 1
ATOM 701 O O . GLU A 1 80 ? 27.580 11.012 19.354 1.00 22.22 79 GLU A O 1
ATOM 707 N N A ASN A 1 81 ? 27.731 12.428 21.101 0.50 20.36 80 ASN A N 1
ATOM 708 N N B ASN A 1 81 ? 27.738 12.400 21.133 0.50 21.37 80 ASN A N 1
ATOM 709 C CA A ASN A 1 81 ? 27.689 13.627 20.255 0.50 20.20 80 ASN A CA 1
ATOM 710 C CA B ASN A 1 81 ? 27.710 13.648 20.390 0.50 21.61 80 ASN A CA 1
ATOM 711 C C A ASN A 1 81 ? 28.856 13.616 19.284 0.50 18.08 80 ASN A C 1
ATOM 712 C C B ASN A 1 81 ? 28.848 13.700 19.359 0.50 19.21 80 ASN A C 1
ATOM 713 O O A ASN A 1 81 ? 28.681 13.840 18.088 0.50 18.04 80 ASN A O 1
ATOM 714 O O B ASN A 1 81 ? 28.632 14.033 18.195 0.50 19.68 80 ASN A O 1
ATOM 723 N N . ILE A 1 82 ? 30.054 13.364 19.812 1.00 16.77 81 ILE A N 1
ATOM 724 C CA . ILE A 1 82 ? 31.256 13.319 18.982 1.00 16.82 81 ILE A CA 1
ATOM 725 C C . ILE A 1 82 ? 31.122 12.265 17.892 1.00 16.81 81 ILE A C 1
ATOM 726 O O . ILE A 1 82 ? 31.370 12.534 16.716 1.00 18.00 81 ILE A O 1
ATOM 731 N N . ASP A 1 83 ? 30.668 11.080 18.278 1.00 17.96 82 ASP A N 1
ATOM 732 C CA . ASP A 1 83 ? 30.480 9.984 17.314 1.00 20.47 82 ASP A CA 1
ATOM 733 C C . ASP A 1 83 ? 29.510 10.407 16.201 1.00 18.84 82 ASP A C 1
ATOM 734 O O . ASP A 1 83 ? 29.768 10.186 15.015 1.00 19.46 82 ASP A O 1
ATOM 739 N N . GLU A 1 84 ? 28.397 11.034 16.585 1.00 19.75 83 GLU A N 1
ATOM 740 C CA . GLU A 1 84 ? 27.424 11.511 15.600 1.00 20.62 83 GLU A CA 1
ATOM 741 C C . GLU A 1 84 ? 28.001 12.598 14.688 1.00 20.05 83 GLU A C 1
ATOM 742 O O . GLU A 1 84 ? 27.883 12.536 13.474 1.00 20.71 83 GLU A O 1
ATOM 745 N N . GLU A 1 85 ? 28.672 13.591 15.257 1.00 18.14 84 GLU A N 1
ATOM 746 C CA . GLU A 1 85 ? 29.260 14.630 14.429 1.00 18.10 84 GLU A CA 1
ATOM 747 C C . GLU A 1 85 ? 30.309 14.065 13.461 1.00 17.92 84 GLU A C 1
ATOM 748 O O . GLU A 1 85 ? 30.506 14.600 12.386 1.00 18.28 84 GLU A O 1
ATOM 762 N N . GLY A 1 87 ? 30.080 11.114 12.081 1.00 19.36 86 GLY A N 1
ATOM 763 C CA . GLY A 1 87 ? 29.370 10.348 11.061 1.00 20.65 86 GLY A CA 1
ATOM 764 C C . GLY A 1 87 ? 28.624 9.094 11.460 1.00 22.10 86 GLY A C 1
ATOM 765 O O . GLY A 1 87 ? 28.169 8.357 10.562 1.00 24.96 86 GLY A O 1
ATOM 766 N N . SER A 1 88 ? 28.433 8.843 12.745 1.00 22.79 87 SER A N 1
ATOM 767 C CA . SER A 1 88 ? 27.867 7.565 13.188 1.00 26.23 87 SER A CA 1
ATOM 768 C C . SER A 1 88 ? 26.437 7.312 12.699 1.00 27.80 87 SER A C 1
ATOM 769 O O . SER A 1 88 ? 26.001 6.154 12.657 1.00 30.68 87 SER A O 1
ATOM 772 N N . THR A 1 89 ? 25.698 8.368 12.369 1.00 26.75 88 THR A N 1
ATOM 773 C CA . THR A 1 89 ? 24.312 8.214 11.884 1.00 28.80 88 THR A CA 1
ATOM 774 C C . THR A 1 89 ? 24.155 8.664 10.428 1.00 29.63 88 THR A C 1
ATOM 775 O O . THR A 1 89 ? 23.030 8.732 9.914 1.00 31.79 88 THR A O 1
ATOM 779 N N . THR A 1 90 ? 25.270 8.975 9.766 1.00 27.07 89 THR A N 1
ATOM 780 C CA . THR A 1 90 ? 25.271 9.463 8.395 1.00 27.61 89 THR A CA 1
ATOM 781 C C . THR A 1 90 ? 26.289 8.679 7.560 1.00 27.02 89 THR A C 1
ATOM 782 O O . THR A 1 90 ? 27.047 9.247 6.764 1.00 28.46 89 THR A O 1
ATOM 786 N N . GLY A 1 91 ? 26.309 7.363 7.771 1.00 27.44 90 GLY A N 1
ATOM 787 C CA . GLY A 1 91 ? 27.143 6.455 6.993 1.00 27.25 90 GLY A CA 1
ATOM 788 C C . GLY A 1 91 ? 28.643 6.595 7.145 1.00 27.35 90 GLY A C 1
ATOM 789 O O . GLY A 1 91 ? 29.411 6.167 6.277 1.00 29.04 90 GLY A O 1
ATOM 790 N N . GLY A 1 92 ? 29.084 7.203 8.245 1.00 25.33 91 GLY A N 1
ATOM 791 C CA . GLY A 1 92 ? 30.510 7.438 8.456 1.00 24.03 91 GLY A CA 1
ATOM 792 C C . GLY A 1 92 ? 31.027 8.765 7.898 1.00 22.74 91 GLY A C 1
ATOM 793 O O . GLY A 1 92 ? 32.214 9.071 8.028 1.00 22.71 91 GLY A O 1
ATOM 794 N N . ILE A 1 93 ? 30.147 9.550 7.274 1.00 20.24 92 ILE A N 1
ATOM 795 C CA . ILE A 1 93 ? 30.519 10.850 6.728 1.00 22.07 92 ILE A CA 1
ATOM 796 C C . ILE A 1 93 ? 30.245 11.906 7.808 1.00 19.69 92 ILE A C 1
ATOM 797 O O . ILE A 1 93 ? 29.132 12.028 8.318 1.00 21.02 92 ILE A O 1
ATOM 802 N N . SER A 1 94 ? 31.271 12.655 8.176 1.00 19.15 93 SER A N 1
ATOM 803 C CA . SER A 1 94 ? 31.087 13.680 9.195 1.00 18.36 93 SER A CA 1
ATOM 804 C C . SER A 1 94 ? 30.123 14.771 8.756 1.00 18.65 93 SER A C 1
ATOM 805 O O . SER A 1 94 ? 29.980 15.076 7.563 1.00 19.57 93 SER A O 1
ATOM 808 N N . HIS A 1 95 ? 29.487 15.388 9.742 1.00 18.54 94 HIS A N 1
ATOM 809 C CA . HIS A 1 95 ? 28.652 16.562 9.481 1.00 19.80 94 HIS A CA 1
ATOM 810 C C . HIS A 1 95 ? 29.415 17.669 8.778 1.00 18.87 94 HIS A C 1
ATOM 811 O O . HIS A 1 95 ? 28.892 18.305 7.859 1.00 20.83 94 HIS A O 1
ATOM 818 N N . TYR A 1 96 ? 30.667 17.895 9.175 1.00 17.58 95 TYR A N 1
ATOM 819 C CA . TYR A 1 96 ? 31.516 18.867 8.522 1.00 17.52 95 TYR A CA 1
ATOM 820 C C . TYR A 1 96 ? 31.669 18.558 7.038 1.00 18.78 95 TYR A C 1
ATOM 821 O O . TYR A 1 96 ? 31.530 19.432 6.186 1.00 18.26 95 TYR A O 1
ATOM 830 N N . THR A 1 97 ? 31.961 17.305 6.724 1.00 19.01 96 THR A N 1
ATOM 831 C CA . THR A 1 97 ? 32.154 16.921 5.341 1.00 19.53 96 THR A CA 1
ATOM 832 C C . THR A 1 97 ? 30.886 17.075 4.516 1.00 19.23 96 THR A C 1
ATOM 833 O O . THR A 1 97 ? 30.968 17.518 3.362 1.00 21.89 96 THR A O 1
ATOM 837 N N . LEU A 1 98 ? 29.738 16.740 5.094 1.00 19.74 97 LEU A N 1
ATOM 838 C CA . LEU A 1 98 ? 28.459 16.921 4.384 1.00 20.04 97 LEU A CA 1
ATOM 839 C C . LEU A 1 98 ? 28.265 18.387 4.006 1.00 20.94 97 LEU A C 1
ATOM 840 O O . LEU A 1 98 ? 27.876 18.709 2.894 1.00 22.43 97 LEU A O 1
ATOM 845 N N . LEU A 1 99 ? 28.533 19.281 4.944 1.00 20.34 98 LEU A N 1
ATOM 846 C CA . LEU A 1 99 ? 28.446 20.700 4.647 1.00 20.65 98 LEU A CA 1
ATOM 847 C C . LEU A 1 99 ? 29.462 21.125 3.593 1.00 20.80 98 LEU A C 1
ATOM 848 O O . LEU A 1 99 ? 29.114 21.787 2.602 1.00 21.86 98 LEU A O 1
ATOM 853 N N . ALA A 1 100 ? 30.725 20.739 3.776 1.00 21.19 99 ALA A N 1
ATOM 854 C CA . ALA A 1 100 ? 31.776 21.172 2.876 1.00 21.10 99 ALA A CA 1
ATOM 855 C C . ALA A 1 100 ? 31.539 20.638 1.463 1.00 22.48 99 ALA A C 1
ATOM 856 O O . ALA A 1 100 ? 31.670 21.378 0.480 1.00 23.42 99 ALA A O 1
ATOM 858 N N . ASP A 1 101 ? 31.197 19.357 1.369 1.00 23.34 100 ASP A N 1
ATOM 859 C CA . ASP A 1 101 ? 30.956 18.737 0.066 1.00 23.97 100 ASP A CA 1
ATOM 860 C C . ASP A 1 101 ? 29.741 19.366 -0.604 1.00 24.25 100 ASP A C 1
ATOM 861 O O . ASP A 1 101 ? 29.733 19.562 -1.820 1.00 26.22 100 ASP A O 1
ATOM 866 N N . GLY A 1 102 ? 28.717 19.671 0.186 1.00 23.15 101 GLY A N 1
ATOM 867 C CA . GLY A 1 102 ? 27.513 20.303 -0.329 1.00 24.05 101 GLY A CA 1
ATOM 868 C C . GLY A 1 102 ? 27.775 21.685 -0.879 1.00 24.49 101 GLY A C 1
ATOM 869 O O . GLY A 1 102 ? 27.231 22.044 -1.944 1.00 25.72 101 GLY A O 1
ATOM 870 N N . LEU A 1 103 ? 28.590 22.481 -0.180 1.00 24.52 102 LEU A N 1
ATOM 871 C CA . LEU A 1 103 ? 28.955 23.814 -0.661 1.00 24.58 102 LEU A CA 1
ATOM 872 C C . LEU A 1 103 ? 29.763 23.749 -1.951 1.00 27.40 102 LEU A C 1
ATOM 873 O O . LEU A 1 103 ? 29.560 24.559 -2.855 1.00 27.25 102 LEU A O 1
ATOM 878 N N A GLU A 1 104 ? 30.660 22.774 -2.035 0.50 27.44 103 GLU A N 1
ATOM 879 N N B GLU A 1 104 ? 30.687 22.794 -2.047 0.50 28.44 103 GLU A N 1
ATOM 880 C CA A GLU A 1 104 ? 31.492 22.607 -3.218 0.50 30.07 103 GLU A CA 1
ATOM 881 C CA B GLU A 1 104 ? 31.486 22.639 -3.268 0.50 29.36 103 GLU A CA 1
ATOM 882 C C A GLU A 1 104 ? 30.660 22.143 -4.417 0.50 28.68 103 GLU A C 1
ATOM 883 C C B GLU A 1 104 ? 30.608 22.183 -4.429 0.50 28.43 103 GLU A C 1
ATOM 884 O O A GLU A 1 104 ? 30.780 22.704 -5.504 0.50 30.90 103 GLU A O 1
ATOM 885 O O B GLU A 1 104 ? 30.652 22.774 -5.507 0.50 30.32 103 GLU A O 1
ATOM 896 N N . GLU A 1 105 ? 29.794 21.156 -4.205 1.00 28.74 104 GLU A N 1
ATOM 897 C CA . GLU A 1 105 ? 28.948 20.590 -5.278 1.00 29.73 104 GLU A CA 1
ATOM 898 C C . GLU A 1 105 ? 27.921 21.604 -5.762 1.00 30.30 104 GLU A C 1
ATOM 899 O O . GLU A 1 105 ? 27.689 21.750 -6.966 1.00 32.24 104 GLU A O 1
ATOM 905 N N . GLY A 1 106 ? 27.306 22.302 -4.817 1.00 28.86 105 GLY A N 1
ATOM 906 C CA . GLY A 1 106 ? 26.248 23.252 -5.135 1.00 29.04 105 GLY A CA 1
ATOM 907 C C . GLY A 1 106 ? 26.734 24.559 -5.719 1.00 29.18 105 GLY A C 1
ATOM 908 O O . GLY A 1 106 ? 26.105 25.087 -6.642 1.00 29.82 105 GLY A O 1
ATOM 909 N N . LEU A 1 107 ? 27.848 25.081 -5.213 1.00 28.80 106 LEU A N 1
ATOM 910 C CA . LEU A 1 107 ? 28.282 26.445 -5.501 1.00 29.50 106 LEU A CA 1
ATOM 911 C C . LEU A 1 107 ? 29.655 26.595 -6.138 1.00 32.05 106 LEU A C 1
ATOM 912 O O . LEU A 1 107 ? 30.003 27.693 -6.590 1.00 34.64 106 LEU A O 1
ATOM 917 N N . GLY A 1 108 ? 30.455 25.535 -6.149 1.00 31.41 107 GLY A N 1
ATOM 918 C CA . GLY A 1 108 ? 31.856 25.669 -6.519 1.00 33.90 107 GLY A CA 1
ATOM 919 C C . GLY A 1 108 ? 32.622 26.491 -5.487 1.00 35.47 107 GLY A C 1
ATOM 920 O O . GLY A 1 108 ? 33.664 27.069 -5.794 1.00 37.79 107 GLY A O 1
ATOM 921 N N . VAL A 1 109 ? 32.097 26.542 -4.264 1.00 35.25 108 VAL A N 1
ATOM 922 C CA . VAL A 1 109 ? 32.750 27.243 -3.163 1.00 34.85 108 VAL A CA 1
ATOM 923 C C . VAL A 1 109 ? 33.517 26.189 -2.397 1.00 32.91 108 VAL A C 1
ATOM 924 O O . VAL A 1 109 ? 32.923 25.306 -1.782 1.00 32.73 108 VAL A O 1
ATOM 928 N N . ALA A 1 110 ? 34.837 26.278 -2.480 1.00 33.02 109 ALA A N 1
ATOM 929 C CA . ALA A 1 110 ? 35.728 25.393 -1.748 1.00 32.09 109 ALA A CA 1
ATOM 930 C C . ALA A 1 110 ? 35.890 25.949 -0.336 1.00 31.68 109 ALA A C 1
ATOM 931 O O . ALA A 1 110 ? 36.178 27.143 -0.191 1.00 31.48 109 ALA A O 1
ATOM 933 N N . VAL A 1 111 ? 35.644 25.121 0.685 1.00 30.69 110 VAL A N 1
ATOM 934 C CA . VAL A 1 111 ? 35.878 25.541 2.079 1.00 30.43 110 VAL A CA 1
ATOM 935 C C . VAL A 1 111 ? 36.921 24.714 2.825 1.00 31.28 110 VAL A C 1
ATOM 936 O O . VAL A 1 111 ? 37.443 25.163 3.833 1.00 29.40 110 VAL A O 1
ATOM 940 N N A LYS A 1 112 ? 37.217 23.519 2.323 0.50 32.11 111 LYS A N 1
ATOM 941 N N B LYS A 1 112 ? 37.259 23.528 2.317 0.50 32.92 111 LYS A N 1
ATOM 942 C CA A LYS A 1 112 ? 38.304 22.752 2.884 0.50 32.01 111 LYS A CA 1
ATOM 943 C CA B LYS A 1 112 ? 37.948 22.506 3.126 0.50 33.56 111 LYS A CA 1
ATOM 944 C C A LYS A 1 112 ? 39.587 23.535 2.668 0.50 29.92 111 LYS A C 1
ATOM 945 C C B LYS A 1 112 ? 39.274 22.947 3.757 0.50 31.34 111 LYS A C 1
ATOM 946 O O A LYS A 1 112 ? 39.744 24.268 1.683 0.50 32.22 111 LYS A O 1
ATOM 947 O O B LYS A 1 112 ? 39.590 22.583 4.904 0.50 32.35 111 LYS A O 1
ATOM 954 N N A ASN A 1 113 ? 40.480 23.423 3.632 0.50 26.87 112 ASN A N 1
ATOM 955 N N B ASN A 1 113 ? 40.048 23.740 3.028 0.50 29.51 112 ASN A N 1
ATOM 956 C CA A ASN A 1 113 ? 41.680 24.212 3.652 0.50 27.22 112 ASN A CA 1
ATOM 957 C CA B ASN A 1 113 ? 41.362 24.115 3.494 0.50 30.75 112 ASN A CA 1
ATOM 958 C C A ASN A 1 113 ? 41.385 25.717 3.677 0.50 25.20 112 ASN A C 1
ATOM 959 C C B ASN A 1 113 ? 41.546 25.624 3.727 0.50 28.59 112 ASN A C 1
ATOM 960 O O A ASN A 1 113 ? 42.117 26.502 3.080 0.50 27.79 112 ASN A O 1
ATOM 961 O O B ASN A 1 113 ? 42.663 26.101 3.878 0.50 29.59 112 ASN A O 1
ATOM 970 N N A THR A 1 114 ? 40.289 26.111 4.335 0.50 22.26 113 THR A N 1
ATOM 971 N N B THR A 1 114 ? 40.442 26.364 3.774 0.50 27.02 113 THR A N 1
ATOM 972 C CA A THR A 1 114 ? 40.055 27.539 4.665 0.50 21.32 113 THR A CA 1
ATOM 973 C CA B THR A 1 114 ? 40.478 27.784 4.137 0.50 23.25 113 THR A CA 1
ATOM 974 C C A THR A 1 114 ? 40.873 27.889 5.946 0.50 19.02 113 THR A C 1
ATOM 975 C C B THR A 1 114 ? 40.931 27.946 5.579 0.50 20.43 113 THR A C 1
ATOM 976 O O A THR A 1 114 ? 40.707 27.168 6.933 0.50 19.40 113 THR A O 1
ATOM 977 O O B THR A 1 114 ? 40.415 27.268 6.467 0.50 19.57 113 THR A O 1
ATOM 1000 N N . PRO A 1 116 ? 41.439 30.189 9.206 1.00 14.03 115 PRO A N 1
ATOM 1001 C CA . PRO A 1 116 ? 40.644 31.162 9.941 1.00 14.47 115 PRO A CA 1
ATOM 1002 C C . PRO A 1 116 ? 41.113 32.585 9.703 1.00 13.67 115 PRO A C 1
ATOM 1003 O O . PRO A 1 116 ? 42.320 32.869 9.669 1.00 15.19 115 PRO A O 1
ATOM 1007 N N . SER A 1 117 ? 40.128 33.461 9.539 1.00 13.93 116 SER A N 1
ATOM 1008 C CA . SER A 1 117 ? 40.373 34.878 9.482 1.00 13.32 116 SER A CA 1
ATOM 1009 C C . SER A 1 117 ? 40.796 35.440 10.842 1.00 13.67 116 SER A C 1
ATOM 1010 O O . SER A 1 117 ? 40.805 34.736 11.856 1.00 14.29 116 SER A O 1
ATOM 1013 N N . VAL A 1 118 ? 41.105 36.730 10.892 1.00 13.08 117 VAL A N 1
ATOM 1014 C CA . VAL A 1 118 ? 41.345 37.362 12.182 1.00 12.92 117 VAL A CA 1
ATOM 1015 C C . VAL A 1 118 ? 40.187 37.054 13.138 1.00 12.58 117 VAL A C 1
ATOM 1016 O O . VAL A 1 118 ? 40.413 36.673 14.288 1.00 13.09 117 VAL A O 1
ATOM 1020 N N . ALA A 1 119 ? 38.955 37.287 12.678 1.00 12.32 118 ALA A N 1
ATOM 1021 C CA . ALA A 1 119 ? 37.784 37.074 13.549 1.00 12.05 118 ALA A CA 1
ATOM 1022 C C . ALA A 1 119 ? 37.627 35.613 13.977 1.00 11.52 118 ALA A C 1
ATOM 1023 O O . ALA A 1 119 ? 37.338 35.324 15.137 1.00 12.01 118 ALA A O 1
ATOM 1025 N N . THR A 1 120 ? 37.783 34.687 13.044 1.00 11.23 119 THR A N 1
ATOM 1026 C CA . THR A 1 120 ? 37.618 33.277 13.367 1.00 10.89 119 THR A CA 1
ATOM 1027 C C . THR A 1 120 ? 38.728 32.772 14.276 1.00 11.70 119 THR A C 1
ATOM 1028 O O . THR A 1 120 ? 38.473 32.009 15.221 1.00 11.97 119 THR A O 1
ATOM 1032 N N A SER A 1 121 ? 39.948 33.230 14.042 0.50 11.45 120 SER A N 1
ATOM 1033 N N B SER A 1 121 ? 39.949 33.231 14.015 0.50 12.30 120 SER A N 1
ATOM 1034 C CA A SER A 1 121 ? 41.036 32.845 14.928 0.50 11.73 120 SER A CA 1
ATOM 1035 C CA B SER A 1 121 ? 41.081 32.926 14.888 0.50 13.53 120 SER A CA 1
ATOM 1036 C C A SER A 1 121 ? 40.786 33.381 16.349 0.50 12.10 120 SER A C 1
ATOM 1037 C C B SER A 1 121 ? 40.783 33.384 16.322 0.50 13.03 120 SER A C 1
ATOM 1038 O O A SER A 1 121 ? 41.039 32.693 17.343 0.50 13.26 120 SER A O 1
ATOM 1039 O O B SER A 1 121 ? 40.998 32.649 17.291 0.50 14.08 120 SER A O 1
ATOM 1044 N N . LYS A 1 122 ? 40.301 34.615 16.446 1.00 12.26 121 LYS A N 1
ATOM 1045 C CA . LYS A 1 122 ? 39.971 35.195 17.736 1.00 12.58 121 LYS A CA 1
ATOM 1046 C C . LYS A 1 122 ? 38.871 34.403 18.432 1.00 12.68 121 LYS A C 1
ATOM 1047 O O . LYS A 1 122 ? 38.959 34.138 19.633 1.00 12.20 121 LYS A O 1
ATOM 1053 N N . LEU A 1 123 ? 37.859 33.991 17.673 1.00 11.39 122 LEU A N 1
ATOM 1054 C CA . LEU A 1 123 ? 36.811 33.128 18.233 1.00 11.57 122 LEU A CA 1
ATOM 1055 C C . LEU A 1 123 ? 37.421 31.851 18.806 1.00 10.85 122 LEU A C 1
ATOM 1056 O O . LEU A 1 123 ? 37.145 31.475 19.935 1.00 11.59 122 LEU A O 1
ATOM 1061 N N . LEU A 1 124 ? 38.269 31.192 18.027 1.00 11.75 123 LEU A N 1
ATOM 1062 C CA . LEU A 1 124 ? 38.802 29.910 18.472 1.00 12.43 123 LEU A CA 1
ATOM 1063 C C . LEU A 1 124 ? 39.678 30.059 19.710 1.00 12.18 123 LEU A C 1
ATOM 1064 O O . LEU A 1 124 ? 39.631 29.223 20.611 1.00 13.17 123 LEU A O 1
ATOM 1069 N N . ARG A 1 125 ? 40.452 31.141 19.790 1.00 11.78 124 ARG A N 1
ATOM 1070 C CA . ARG A 1 125 ? 41.231 31.364 21.009 1.00 12.33 124 ARG A CA 1
ATOM 1071 C C . ARG A 1 125 ? 40.340 31.648 22.204 1.00 12.43 124 ARG A C 1
ATOM 1072 O O . ARG A 1 125 ? 40.588 31.182 23.330 1.00 13.24 124 ARG A O 1
ATOM 1080 N N . THR A 1 126 ? 39.297 32.439 21.971 1.00 12.40 125 THR A N 1
ATOM 1081 C CA . THR A 1 126 ? 38.373 32.752 23.044 1.00 12.25 125 THR A CA 1
ATOM 1082 C C . THR A 1 126 ? 37.681 31.480 23.540 1.00 12.45 125 THR A C 1
ATOM 1083 O O . THR A 1 126 ? 37.559 31.263 24.755 1.00 13.01 125 THR A O 1
ATOM 1087 N N . VAL A 1 127 ? 37.156 30.679 22.612 1.00 11.60 126 VAL A N 1
ATOM 1088 C CA . VAL A 1 127 ? 36.478 29.470 23.000 1.00 11.42 126 VAL A CA 1
ATOM 1089 C C . VAL A 1 127 ? 37.393 28.525 23.794 1.00 12.16 126 VAL A C 1
ATOM 1090 O O . VAL A 1 127 ? 36.969 27.961 24.807 1.00 12.67 126 VAL A O 1
ATOM 1094 N N . LEU A 1 128 ? 38.643 28.379 23.379 1.00 11.79 127 LEU A N 1
ATOM 1095 C CA . LEU A 1 128 ? 39.536 27.488 24.118 1.00 12.17 127 LEU A CA 1
ATOM 1096 C C . LEU A 1 128 ? 39.664 27.979 25.569 1.00 13.67 127 LEU A C 1
ATOM 1097 O O . LEU A 1 128 ? 39.691 27.167 26.504 1.00 14.66 127 LEU A O 1
ATOM 1102 N N . SER A 1 129 ? 39.723 29.288 25.775 1.00 13.25 128 SER A N 1
ATOM 1103 C CA . SER A 1 129 ? 39.866 29.817 27.136 1.00 15.00 128 SER A CA 1
ATOM 1104 C C . SER A 1 129 ? 38.680 29.453 28.024 1.00 15.83 128 SER A C 1
ATOM 1105 O O . SER A 1 129 ? 38.842 29.361 29.242 1.00 19.86 128 SER A O 1
ATOM 1108 N N . LEU A 1 130 ? 37.514 29.216 27.420 1.00 14.24 129 LEU A N 1
ATOM 1109 C CA . LEU A 1 130 ? 36.330 28.789 28.142 1.00 14.76 129 LEU A CA 1
ATOM 1110 C C . LEU A 1 130 ? 36.353 27.297 28.459 1.00 15.82 129 LEU A C 1
ATOM 1111 O O . LEU A 1 130 ? 35.892 26.868 29.522 1.00 17.99 129 LEU A O 1
ATOM 1116 N N . PHE A 1 131 ? 36.893 26.507 27.525 1.00 16.28 130 PHE A N 1
ATOM 1117 C CA . PHE A 1 131 ? 36.917 25.053 27.642 1.00 16.94 130 PHE A CA 1
ATOM 1118 C C . PHE A 1 131 ? 38.054 24.538 28.520 1.00 18.34 130 PHE A C 1
ATOM 1119 O O . PHE A 1 131 ? 38.168 23.333 28.766 1.00 21.38 130 PHE A O 1
ATOM 1127 N N . ASP A 1 132 ? 38.820 25.472 29.056 1.00 19.15 131 ASP A N 1
ATOM 1128 C CA . ASP A 1 132 ? 39.903 25.203 29.965 1.00 21.56 131 ASP A CA 1
ATOM 1129 C C . ASP A 1 132 ? 39.538 25.452 31.426 1.00 21.75 131 ASP A C 1
ATOM 1130 O O . ASP A 1 132 ? 40.381 25.253 32.310 1.00 24.95 131 ASP A O 1
ATOM 1132 N N . ARG A 1 133 ? 38.303 25.859 31.699 1.00 21.91 132 ARG A N 1
ATOM 1133 C CA . ARG A 1 133 ? 37.865 26.188 33.059 1.00 21.34 132 ARG A CA 1
ATOM 1134 C C . ARG A 1 133 ? 37.369 24.921 33.803 1.00 20.69 132 ARG A C 1
ATOM 1135 O O . ARG A 1 133 ? 37.578 23.813 33.320 1.00 21.17 132 ARG A O 1
ATOM 1143 N N . GLN A 1 134 ? 36.736 25.079 34.962 1.00 21.41 133 GLN A N 1
ATOM 1144 C CA . GLN A 1 134 ? 36.205 23.927 35.722 1.00 24.88 133 GLN A CA 1
ATOM 1145 C C . GLN A 1 134 ? 34.973 23.316 35.042 1.00 19.71 133 GLN A C 1
ATOM 1146 O O . GLN A 1 134 ? 34.327 23.942 34.214 1.00 18.32 133 GLN A O 1
ATOM 1152 N N . VAL A 1 135 ? 34.656 22.085 35.403 1.00 18.70 134 VAL A N 1
ATOM 1153 C CA . VAL A 1 135 ? 33.668 21.289 34.695 1.00 17.44 134 VAL A CA 1
ATOM 1154 C C . VAL A 1 135 ? 32.311 21.970 34.535 1.00 16.61 134 VAL A C 1
ATOM 1155 O O . VAL A 1 135 ? 31.712 21.897 33.464 1.00 16.18 134 VAL A O 1
ATOM 1159 N N . ASP A 1 136 ? 31.824 22.630 35.580 1.00 17.49 135 ASP A N 1
ATOM 1160 C CA . ASP A 1 136 ? 30.495 23.233 35.494 1.00 18.15 135 ASP A CA 1
ATOM 1161 C C . ASP A 1 136 ? 30.423 24.340 34.432 1.00 16.11 135 ASP A C 1
ATOM 1162 O O . ASP A 1 136 ? 29.482 24.397 33.654 1.00 16.40 135 ASP A O 1
ATOM 1167 N N . TYR A 1 137 ? 31.444 25.168 34.406 1.00 15.81 136 TYR A N 1
ATOM 1168 C CA . TYR A 1 137 ? 31.548 26.256 33.453 1.00 14.41 136 TYR A CA 1
ATOM 1169 C C . TYR A 1 137 ? 31.698 25.702 32.061 1.00 13.76 136 TYR A C 1
ATOM 1170 O O . TYR A 1 137 ? 31.056 26.171 31.119 1.00 13.78 136 TYR A O 1
ATOM 1179 N N . VAL A 1 138 ? 32.569 24.701 31.918 1.00 13.54 137 VAL A N 1
ATOM 1180 C CA . VAL A 1 138 ? 32.810 24.099 30.591 1.00 12.53 137 VAL A CA 1
ATOM 1181 C C . VAL A 1 138 ? 31.537 23.468 30.051 1.00 12.95 137 VAL A C 1
ATOM 1182 O O . VAL A 1 138 ? 31.234 23.583 28.857 1.00 13.35 137 VAL A O 1
ATOM 1186 N N . LEU A 1 139 ? 30.778 22.781 30.901 1.00 13.69 138 LEU A N 1
ATOM 1187 C CA . LEU A 1 139 ? 29.537 22.179 30.433 1.00 13.45 138 LEU A CA 1
ATOM 1188 C C . LEU A 1 139 ? 28.474 23.221 30.110 1.00 13.64 138 LEU A C 1
ATOM 1189 O O . LEU A 1 139 ? 27.633 22.978 29.271 1.00 14.03 138 LEU A O 1
ATOM 1194 N N . GLY A 1 140 ? 28.512 24.381 30.775 1.00 13.05 139 GLY A N 1
ATOM 1195 C CA . GLY A 1 140 ? 27.648 25.478 30.373 1.00 12.64 139 GLY A CA 1
ATOM 1196 C C . GLY A 1 140 ? 27.955 25.948 28.961 1.00 13.22 139 GLY A C 1
ATOM 1197 O O . GLY A 1 140 ? 27.053 26.193 28.164 1.00 12.68 139 GLY A O 1
ATOM 1198 N N . ALA A 1 141 ? 29.234 26.142 28.676 1.00 12.57 140 ALA A N 1
ATOM 1199 C CA . ALA A 1 141 ? 29.637 26.521 27.317 1.00 13.00 140 ALA A CA 1
ATOM 1200 C C . ALA A 1 141 ? 29.243 25.438 26.303 1.00 12.04 140 ALA A C 1
ATOM 1201 O O . ALA A 1 141 ? 28.846 25.731 25.161 1.00 12.87 140 ALA A O 1
ATOM 1203 N N . THR A 1 142 ? 29.377 24.179 26.707 1.00 12.44 141 THR A N 1
ATOM 1204 C CA . THR A 1 142 ? 29.016 23.074 25.845 1.00 13.15 141 THR A 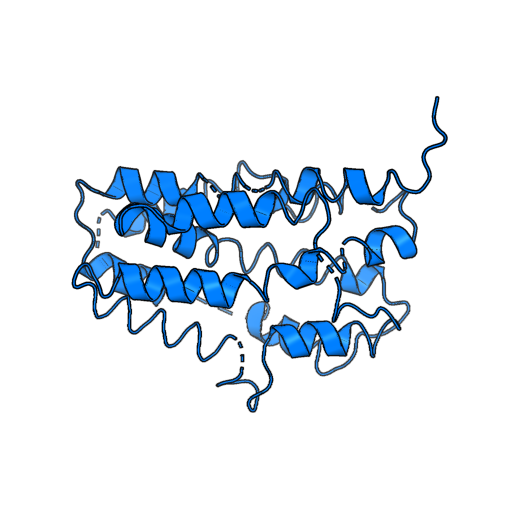CA 1
ATOM 1205 C C . THR A 1 142 ? 27.502 23.050 25.612 1.00 13.47 141 THR A C 1
ATOM 1206 O O . THR A 1 142 ? 27.033 22.815 24.500 1.00 14.42 141 THR A O 1
ATOM 1210 N N . TYR A 1 143 ? 26.725 23.331 26.657 1.00 13.70 142 TYR A N 1
ATOM 1211 C CA . TYR A 1 143 ? 25.284 23.405 26.499 1.00 14.08 142 TYR A CA 1
ATOM 1212 C C . TYR A 1 143 ? 24.899 24.572 25.576 1.00 14.29 142 TYR A C 1
ATOM 1213 O O . TYR A 1 143 ? 23.929 24.481 24.848 1.00 15.39 142 TYR A O 1
ATOM 1222 N N . ALA A 1 144 ? 25.673 25.650 25.588 1.00 12.97 143 ALA A N 1
ATOM 1223 C CA . ALA A 1 144 ? 25.447 26.749 24.655 1.00 13.10 143 ALA A CA 1
ATOM 1224 C C . ALA A 1 144 ? 25.571 26.312 23.189 1.00 14.41 143 ALA A C 1
ATOM 1225 O O . ALA A 1 144 ? 24.840 26.812 22.340 1.00 15.01 143 ALA A O 1
ATOM 1227 N N . ILE A 1 145 ? 26.481 25.393 22.902 1.00 14.98 144 ILE A N 1
ATOM 1228 C CA . ILE A 1 145 ? 26.586 24.835 21.555 1.00 16.16 144 ILE A CA 1
ATOM 1229 C C . ILE A 1 145 ? 25.284 24.141 21.192 1.00 17.29 144 ILE A C 1
ATOM 1230 O O . ILE A 1 145 ? 24.760 24.328 20.093 1.00 18.25 144 ILE A O 1
ATOM 1235 N N A GLU A 1 146 ? 24.753 23.342 22.113 0.50 16.69 145 GLU A N 1
ATOM 1236 N N B GLU A 1 146 ? 24.757 23.339 22.112 0.50 16.83 145 GLU A N 1
ATOM 1237 C CA A GLU A 1 146 ? 23.478 22.658 21.878 0.50 18.13 145 GLU A CA 1
ATOM 1238 C CA B GLU A 1 146 ? 23.463 22.685 21.897 0.50 18.86 145 GLU A CA 1
ATOM 1239 C C A GLU A 1 146 ? 22.319 23.650 21.692 0.50 17.35 145 GLU A C 1
ATOM 1240 C C B GLU A 1 146 ? 22.358 23.698 21.649 0.50 17.57 145 GLU A C 1
ATOM 1241 O O A GLU A 1 146 ? 21.493 23.489 20.793 0.50 19.03 145 GLU A O 1
ATOM 1242 O O B GLU A 1 146 ? 21.626 23.618 20.663 0.50 19.48 145 GLU A O 1
ATOM 1253 N N . ALA A 1 147 ? 22.249 24.659 22.551 1.00 16.24 146 ALA A N 1
ATOM 1254 C CA . ALA A 1 147 ? 21.149 25.627 22.511 1.00 16.79 146 ALA A CA 1
ATOM 1255 C C . ALA A 1 147 ? 21.156 26.477 21.242 1.00 16.35 146 ALA A C 1
ATOM 1256 O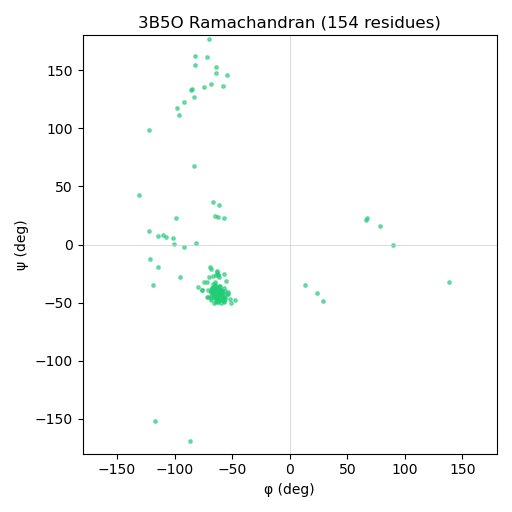 O . ALA A 1 147 ? 20.105 26.861 20.735 1.00 18.21 146 ALA A O 1
ATOM 1258 N N . THR A 1 148 ? 22.340 26.769 20.731 1.00 15.29 147 THR A N 1
ATOM 1259 C CA . THR A 1 148 ? 22.477 27.583 19.529 1.00 15.78 147 THR A CA 1
ATOM 1260 C C . THR A 1 148 ? 22.371 26.799 18.233 1.00 15.95 147 THR A C 1
ATOM 1261 O O . THR A 1 148 ? 22.261 27.394 17.179 1.00 17.30 147 THR A O 1
ATOM 1265 N N A SER A 1 149 ? 22.375 25.474 18.326 0.50 16.54 148 SER A N 1
ATOM 1266 N N B SER A 1 149 ? 22.363 25.473 18.313 0.50 16.57 148 SER A N 1
ATOM 1267 C CA A SER A 1 149 ? 22.437 24.623 17.142 0.50 17.95 148 SER A CA 1
ATOM 1268 C CA B SER A 1 149 ? 22.469 24.655 17.108 0.50 18.12 148 SER A CA 1
ATOM 1269 C C A SER A 1 149 ? 21.302 24.871 16.155 0.50 18.76 148 SER A C 1
ATOM 1270 C C B SER A 1 149 ? 21.300 24.853 16.139 0.50 18.84 148 SER A C 1
ATOM 1271 O O A SER A 1 149 ? 21.546 25.083 14.964 0.50 18.34 148 SER A O 1
ATOM 1272 O O B SER A 1 149 ? 21.523 25.014 14.936 0.50 18.35 148 SER A O 1
ATOM 1277 N N . ILE A 1 150 ? 20.066 24.828 16.640 1.00 19.15 149 ILE A N 1
ATOM 1278 C CA . ILE A 1 150 ? 18.889 25.037 15.763 1.00 21.25 149 ILE A CA 1
ATOM 1279 C C . ILE A 1 150 ? 18.833 26.460 15.187 1.00 18.39 149 ILE A C 1
ATOM 1280 O O . ILE A 1 150 ? 18.755 26.625 13.970 1.00 19.41 149 ILE A O 1
ATOM 1285 N N . PRO A 1 151 ? 18.928 27.502 16.026 1.00 17.93 150 PRO A N 1
ATOM 1286 C CA . PRO A 1 151 ? 18.965 28.833 15.406 1.00 19.86 150 PRO A CA 1
ATOM 1287 C C . PRO A 1 151 ? 20.122 29.060 14.440 1.00 17.94 150 PRO A C 1
ATOM 1288 O O . PRO A 1 151 ? 19.940 29.702 13.416 1.00 17.67 150 PRO A O 1
ATOM 1292 N N A GLU A 1 152 ? 21.291 28.517 14.760 0.50 16.97 151 GLU A N 1
ATOM 1293 N N B GLU A 1 152 ? 21.317 28.559 14.745 0.50 17.38 151 GLU A N 1
ATOM 1294 C CA A GLU A 1 152 ? 22.420 28.581 13.858 0.50 17.41 151 GLU A CA 1
ATOM 1295 C CA B GLU A 1 152 ? 22.441 28.809 13.850 0.50 18.34 151 GLU A CA 1
ATOM 1296 C C A GLU A 1 152 ? 22.119 27.876 12.543 0.50 16.30 151 GLU A C 1
ATOM 1297 C C B GLU A 1 152 ? 22.247 28.057 12.525 0.50 17.51 151 GLU A C 1
ATOM 1298 O O A GLU A 1 152 ? 22.321 28.442 11.477 0.50 16.27 151 GLU A O 1
ATOM 1299 O O B GLU A 1 152 ? 22.509 28.611 11.462 0.50 18.30 151 GLU A O 1
ATOM 1310 N N A LEU A 1 153 ? 21.635 26.643 12.608 0.50 17.11 152 LEU A N 1
ATOM 1311 N N B LEU A 1 153 ? 21.759 26.821 12.573 0.50 17.92 152 LEU A N 1
ATOM 1312 C CA A LEU A 1 153 ? 21.404 25.904 11.373 0.50 18.55 152 LEU A CA 1
ATOM 1313 C CA B LEU A 1 153 ? 21.507 26.078 11.328 0.50 18.32 152 LEU A CA 1
ATOM 1314 C C A LEU A 1 153 ? 20.326 26.577 10.522 0.50 18.38 152 LEU A C 1
ATOM 1315 C C B LEU A 1 153 ? 20.398 26.722 10.505 0.50 18.08 152 LEU A C 1
ATOM 1316 O O A LEU A 1 153 ? 20.379 26.512 9.302 0.50 17.79 152 LEU A O 1
ATOM 1317 O O B LEU A 1 153 ? 20.499 26.783 9.282 0.50 16.30 152 LEU A O 1
ATOM 1326 N N . THR A 1 154 ? 19.359 27.226 11.168 1.00 17.05 153 THR A N 1
ATOM 1327 C CA . THR A 1 154 ? 18.291 27.958 10.464 1.00 17.89 153 THR A CA 1
ATOM 1328 C C . THR A 1 154 ? 18.892 29.126 9.664 1.00 17.87 153 THR A C 1
ATOM 1329 O O . THR A 1 154 ? 18.528 29.365 8.521 1.00 18.51 153 THR A O 1
ATOM 1333 N N A LEU A 1 155 ? 19.849 29.831 10.260 0.50 15.80 154 LEU A N 1
ATOM 1334 N N B LEU A 1 155 ? 19.832 29.824 10.283 0.50 16.60 154 LEU A N 1
ATOM 1335 C CA A LEU A 1 155 ? 20.587 30.889 9.562 0.50 16.35 154 LEU A CA 1
ATOM 1336 C CA B LEU A 1 155 ? 20.603 30.866 9.625 0.50 17.02 154 LEU A CA 1
ATOM 1337 C C A LEU A 1 155 ? 21.425 30.351 8.409 0.50 16.24 154 LEU A C 1
ATOM 1338 C C B LEU A 1 155 ? 21.383 30.328 8.425 0.50 16.67 154 LEU A C 1
ATOM 1339 O O A LEU A 1 155 ? 21.487 30.962 7.341 0.50 15.81 154 LEU A O 1
ATOM 1340 O O B LEU A 1 155 ? 21.350 30.909 7.344 0.50 17.07 154 LEU A O 1
ATOM 1349 N N . ILE A 1 156 ? 22.101 29.232 8.628 1.00 16.76 155 ILE A N 1
ATOM 1350 C CA . ILE A 1 156 ? 22.909 28.650 7.587 1.00 17.53 155 ILE A CA 1
ATOM 1351 C C . ILE A 1 156 ? 22.041 28.223 6.400 1.00 18.66 155 ILE A C 1
ATOM 1352 O O . ILE A 1 156 ? 22.417 28.482 5.256 1.00 18.67 155 ILE A O 1
ATOM 1357 N N . VAL A 1 157 ? 20.886 27.614 6.668 1.00 18.14 156 VAL A N 1
ATOM 1358 C CA . VAL A 1 157 ? 19.959 27.258 5.571 1.00 19.86 156 VAL A CA 1
ATOM 1359 C C . VAL A 1 157 ? 19.611 28.525 4.763 1.00 18.87 156 VAL A C 1
ATOM 1360 O O . VAL A 1 157 ? 19.618 28.512 3.513 1.00 19.87 156 VAL A O 1
ATOM 1364 N N A LYS A 1 158 ? 19.284 29.614 5.458 0.50 17.53 157 LYS A N 1
ATOM 1365 N N B LYS A 1 158 ? 19.303 29.612 5.469 0.50 18.45 157 LYS A N 1
ATOM 1366 C CA A LYS A 1 158 ? 18.958 30.871 4.788 0.50 18.05 157 LYS A CA 1
ATOM 1367 C CA B LYS A 1 158 ? 18.944 30.881 4.837 0.50 19.08 157 LYS A CA 1
ATOM 1368 C C A LYS A 1 158 ? 20.096 31.349 3.896 0.50 17.72 157 LYS A C 1
ATOM 1369 C C B LYS A 1 158 ? 20.069 31.446 3.955 0.50 18.39 157 LYS A C 1
ATOM 1370 O O A LYS A 1 158 ? 19.889 31.662 2.726 0.50 17.97 157 LYS A O 1
ATOM 1371 O O B LYS A 1 158 ? 19.818 31.923 2.846 0.50 19.29 157 LYS A O 1
ATOM 1382 N N . LEU A 1 159 ? 21.309 31.394 4.437 1.00 16.82 158 LEU A N 1
ATOM 1383 C CA . LEU A 1 159 ? 22.449 31.885 3.659 1.00 17.08 158 LEU A CA 1
ATOM 1384 C C . LEU A 1 159 ? 22.742 30.977 2.476 1.00 18.09 158 LEU A C 1
ATOM 1385 O O . LEU A 1 159 ? 23.061 31.457 1.383 1.00 18.60 158 LEU A O 1
ATOM 1390 N N . VAL A 1 160 ? 22.644 29.667 2.691 1.00 19.00 159 VAL A N 1
ATOM 1391 C CA . VAL A 1 160 ? 22.940 28.702 1.621 1.00 21.00 159 VAL A CA 1
ATOM 1392 C C . VAL A 1 160 ? 21.881 28.790 0.523 1.00 21.29 159 VAL A C 1
ATOM 1393 O O . VAL A 1 160 ? 22.225 28.763 -0.675 1.00 23.50 159 VAL A O 1
ATOM 1397 N N . GLU A 1 161 ? 20.616 28.934 0.907 1.00 21.64 160 GLU A N 1
ATOM 1398 C CA . GLU A 1 161 ? 19.537 29.148 -0.076 1.00 24.85 160 GLU A CA 1
ATOM 1399 C C . GLU A 1 161 ? 19.731 30.454 -0.846 1.00 23.07 160 GLU A C 1
ATOM 1400 O O . GLU A 1 161 ? 19.492 30.512 -2.058 1.00 24.98 160 GLU A O 1
ATOM 1406 N N . TRP A 1 162 ? 20.176 31.504 -0.158 1.00 21.52 161 TRP A N 1
ATOM 1407 C CA . TRP A 1 162 ? 20.469 32.790 -0.796 1.00 20.21 161 TRP A CA 1
ATOM 1408 C C . TRP A 1 162 ? 21.559 32.663 -1.866 1.00 20.00 161 TRP A C 1
ATOM 1409 O O . TRP A 1 162 ? 21.469 33.275 -2.939 1.00 22.94 161 TRP A O 1
ATOM 1420 N N . LEU A 1 163 ? 22.585 31.870 -1.571 1.00 19.34 162 LEU A N 1
ATOM 1421 C CA . LEU A 1 163 ? 23.714 31.681 -2.473 1.00 19.80 162 LEU A CA 1
ATOM 1422 C C . LEU A 1 163 ? 23.364 30.849 -3.721 1.00 22.10 162 LEU A C 1
ATOM 1423 O O . LEU A 1 163 ? 23.948 31.062 -4.776 1.00 24.85 162 LEU A O 1
ATOM 1428 N N . HIS A 1 164 ? 22.445 29.903 -3.572 1.00 23.22 163 HIS A N 1
ATOM 1429 C CA . HIS A 1 164 ? 22.124 28.949 -4.647 1.00 25.60 163 HIS A CA 1
ATOM 1430 C C . HIS A 1 164 ? 21.109 29.544 -5.589 1.00 29.40 163 HIS A C 1
ATOM 1431 O O . HIS A 1 164 ? 20.110 30.088 -5.152 1.00 29.21 163 HIS A O 1
ATOM 1438 N N . GLU A 1 165 ? 21.358 29.422 -6.889 1.00 32.49 164 GLU A N 1
ATOM 1439 C CA . GLU A 1 165 ? 20.396 29.885 -7.893 1.00 35.40 164 GLU A CA 1
ATOM 1440 C C . GLU A 1 165 ? 19.237 28.893 -7.999 1.00 37.25 164 GLU A C 1
ATOM 1441 O O . GLU A 1 165 ? 18.076 29.293 -8.115 1.00 39.58 164 GLU A O 1
ATOM 1443 N N . GLY A 1 166 ? 19.550 27.604 -7.920 1.00 38.09 165 GLY A N 1
ATOM 1444 C CA . GLY A 1 166 ? 18.538 26.553 -7.937 1.00 39.41 165 GLY A CA 1
ATOM 1445 C C . GLY A 1 166 ? 18.496 25.739 -6.658 1.00 40.21 165 GLY A C 1
ATOM 1446 O O . GLY A 1 166 ? 18.828 26.239 -5.575 1.00 41.33 165 GLY A O 1
ATOM 1447 N N . ALA A 1 167 ? 18.081 24.481 -6.781 1.00 39.93 166 ALA A N 1
ATOM 1448 C CA . ALA A 1 167 ? 17.995 23.579 -5.634 1.00 39.32 166 ALA A CA 1
ATOM 1449 C C . ALA A 1 167 ? 19.377 23.327 -5.038 1.00 38.45 166 ALA A C 1
ATOM 1450 O O . ALA A 1 167 ? 20.391 23.326 -5.755 1.00 36.25 166 ALA A O 1
ATOM 1452 N N . ILE A 1 168 ? 19.424 23.126 -3.724 1.00 37.59 167 ILE A N 1
ATOM 1453 C CA . ILE A 1 168 ? 20.684 22.763 -3.086 1.00 37.21 167 ILE A CA 1
ATOM 1454 C C . ILE A 1 168 ? 20.883 21.250 -3.243 1.00 36.90 167 ILE A C 1
ATOM 1455 O O . ILE A 1 168 ? 19.910 20.508 -3.424 1.00 37.05 167 ILE A O 1
ATOM 1460 N N . PRO A 1 169 ? 22.145 20.786 -3.223 1.00 36.01 168 PRO A N 1
ATOM 1461 C CA . PRO A 1 169 ? 22.387 19.332 -3.352 1.00 36.42 168 PRO A CA 1
ATOM 1462 C C . PRO A 1 169 ? 21.623 18.488 -2.334 1.00 36.82 168 PRO A C 1
ATOM 1463 O O . PRO A 1 169 ? 21.430 18.910 -1.187 1.00 37.22 168 PRO A O 1
ATOM 1467 N N . LYS A 1 170 ? 21.204 17.295 -2.750 1.00 36.91 169 LYS A N 1
ATOM 1468 C CA . LYS A 1 170 ? 20.285 16.470 -1.962 1.00 35.93 169 LYS A CA 1
ATOM 1469 C C . LYS A 1 170 ? 20.862 16.014 -0.630 1.00 34.97 169 LYS A C 1
ATOM 1470 O O . LYS A 1 170 ? 20.129 15.908 0.353 1.00 34.87 169 LYS A O 1
ATOM 1472 N N . ASP A 1 171 ? 22.158 15.712 -0.596 1.00 34.66 170 ASP A N 1
ATOM 1473 C CA . ASP A 1 171 ? 22.786 15.285 0.654 1.00 35.16 170 ASP A CA 1
ATOM 1474 C C . ASP A 1 171 ? 22.789 16.438 1.644 1.00 34.16 170 ASP A C 1
ATOM 1475 O O . ASP A 1 171 ? 22.538 16.240 2.834 1.00 33.90 170 ASP A O 1
ATOM 1480 N N . LEU A 1 172 ? 23.099 17.629 1.139 1.00 33.93 171 LEU A N 1
ATOM 1481 C CA . LEU A 1 172 ? 23.086 18.838 1.961 1.00 32.87 171 LEU A CA 1
ATOM 1482 C C . LEU A 1 172 ? 21.674 19.118 2.466 1.00 34.05 171 LEU A C 1
ATOM 1483 O O . LEU A 1 172 ? 21.508 19.497 3.622 1.00 31.84 171 LEU A O 1
ATOM 1488 N N A GLN A 1 173 ? 20.666 18.904 1.622 0.50 35.77 172 GLN A N 1
ATOM 1489 N N B GLN A 1 173 ? 20.670 18.920 1.603 0.50 35.35 172 GLN A N 1
ATOM 1490 C CA A GLN A 1 173 ? 19.273 19.044 2.058 0.50 36.58 172 GLN A CA 1
ATOM 1491 C CA B GLN A 1 173 ? 19.253 18.996 2.010 0.50 37.59 172 GLN A CA 1
ATOM 1492 C C A GLN A 1 173 ? 18.904 18.060 3.177 0.50 36.70 172 GLN A C 1
ATOM 1493 C C B GLN A 1 173 ? 18.940 18.073 3.186 0.50 37.09 172 GLN A C 1
ATOM 1494 O O A GLN A 1 173 ? 18.123 18.404 4.071 0.50 37.23 172 GLN A O 1
ATOM 1495 O O B GLN A 1 173 ? 18.236 18.465 4.124 0.50 37.63 172 GLN A O 1
ATOM 1506 N N . TYR A 1 174 ? 19.452 16.844 3.129 1.00 37.28 173 TYR A N 1
ATOM 1507 C CA . TYR A 1 174 ? 19.246 15.869 4.212 1.00 37.68 173 TYR A CA 1
ATOM 1508 C C . TYR A 1 174 ? 19.941 16.306 5.500 1.00 38.75 173 TYR A C 1
ATOM 1509 O O . TYR A 1 174 ? 19.348 16.231 6.586 1.00 41.10 173 TYR A O 1
ATOM 1518 N N . PHE A 1 175 ? 21.201 16.723 5.384 1.00 39.54 174 PHE A N 1
ATOM 1519 C CA . PHE A 1 175 ? 21.934 17.311 6.517 1.00 39.25 174 PHE A CA 1
ATOM 1520 C C . PHE A 1 175 ? 21.085 18.370 7.230 1.00 38.85 174 PHE A C 1
ATOM 1521 O O . PHE A 1 175 ? 20.977 18.362 8.460 1.00 39.62 174 PHE A O 1
ATOM 1529 N N . PHE A 1 176 ? 20.476 19.271 6.461 1.00 36.14 175 PHE A N 1
ATOM 1530 C CA . PHE A 1 176 ? 19.632 20.309 7.045 1.00 34.29 175 PHE A CA 1
ATOM 1531 C C . PHE A 1 176 ? 18.345 19.743 7.660 1.00 36.36 175 PHE A C 1
ATOM 1532 O O . PHE A 1 176 ? 17.979 20.092 8.787 1.00 36.41 175 PHE A O 1
ATOM 1540 N N . SER A 1 177 ? 17.668 18.861 6.930 1.00 38.23 176 SER A N 1
ATOM 1541 C CA . SER A 1 177 ? 16.394 18.304 7.403 1.00 39.97 176 SER A CA 1
ATOM 1542 C C . SER A 1 177 ? 16.531 17.444 8.658 1.00 40.58 176 SER A C 1
ATOM 1543 O O . SER A 1 177 ? 15.648 17.474 9.526 1.00 41.48 176 SER A O 1
ATOM 1546 N N . LYS A 1 178 ? 17.634 16.699 8.779 1.00 40.75 177 LYS A N 1
ATOM 1547 C CA . LYS A 1 178 ? 17.848 15.854 9.963 1.00 40.21 177 LYS A CA 1
ATOM 1548 C C . LYS A 1 178 ? 17.981 16.673 11.244 1.00 41.68 177 LYS A C 1
ATOM 1549 O O . LYS A 1 178 ? 17.683 16.177 12.330 1.00 43.79 177 LYS A O 1
ATOM 1555 N N . HIS A 1 179 ? 18.423 17.922 11.115 1.00 42.32 178 HIS A N 1
ATOM 1556 C CA . HIS A 1 179 ? 18.581 18.804 12.264 1.00 42.61 178 HIS A CA 1
ATOM 1557 C C . HIS A 1 179 ? 17.376 19.715 12.498 1.00 41.36 178 HIS A C 1
ATOM 1558 O O . HIS A 1 179 ? 17.129 20.118 13.631 1.00 42.07 178 HIS A O 1
ATOM 1565 N N . LEU A 1 180 ? 16.641 20.053 11.441 1.00 40.25 179 LEU A N 1
ATOM 1566 C CA . LEU A 1 180 ? 15.630 21.121 11.521 1.00 39.54 179 LEU A CA 1
ATOM 1567 C C . LEU A 1 180 ? 14.180 20.671 11.340 1.00 41.13 179 LEU A C 1
ATOM 1568 O O . LEU A 1 180 ? 13.258 21.401 11.725 1.00 41.88 179 LEU A O 1
ATOM 1573 N N . ASP A 1 181 ? 13.972 19.495 10.748 1.00 41.91 180 ASP A N 1
ATOM 1574 C CA . ASP A 1 181 ? 12.620 18.972 10.528 1.00 42.19 180 ASP A CA 1
ATOM 1575 C C . ASP A 1 181 ? 12.268 17.969 11.620 1.00 44.16 180 ASP A C 1
ATOM 1576 O O . ASP A 1 181 ? 12.370 18.274 12.816 1.00 47.19 180 ASP A O 1
ATOM 1581 N N . ALA A 1 189 ? 17.892 16.926 24.823 1.00 35.96 188 ALA A N 1
ATOM 1582 C CA . ALA A 1 189 ? 17.476 16.561 26.164 1.00 34.36 188 ALA A CA 1
ATOM 1583 C C . ALA A 1 189 ? 18.554 15.730 26.824 1.00 34.00 188 ALA A C 1
ATOM 1584 O O . ALA A 1 189 ? 18.735 15.794 28.037 1.00 34.44 188 ALA A O 1
ATOM 1586 N N . GLY A 1 190 ? 19.264 14.948 26.010 1.00 35.36 189 GLY A N 1
ATOM 1587 C CA . GLY A 1 190 ? 20.270 14.014 26.492 1.00 33.91 189 GLY A CA 1
ATOM 1588 C C . GLY A 1 190 ? 21.361 14.695 27.289 1.00 31.50 189 GLY A C 1
ATOM 1589 O O . GLY A 1 190 ? 21.745 14.217 28.364 1.00 28.99 189 GLY A O 1
ATOM 1590 N N . LEU A 1 191 ? 21.867 15.815 26.776 1.00 30.12 190 LEU A N 1
ATOM 1591 C CA . LEU A 1 191 ? 22.922 16.536 27.497 1.00 27.73 190 LEU A CA 1
ATOM 1592 C C . LEU A 1 191 ? 22.378 17.144 28.783 1.00 26.30 190 LEU A C 1
ATOM 1593 O O . LEU A 1 191 ? 22.966 16.956 29.844 1.00 25.70 190 LEU A O 1
ATOM 1598 N N . ARG A 1 192 ? 21.237 17.829 28.711 1.00 26.87 191 ARG A N 1
ATOM 1599 C CA . ARG A 1 192 ? 20.636 18.416 29.899 1.00 29.17 191 ARG A CA 1
ATOM 1600 C C . ARG A 1 192 ? 20.374 17.362 30.966 1.00 25.86 191 ARG A C 1
ATOM 1601 O O . ARG A 1 192 ? 20.729 17.563 32.118 1.00 27.56 191 ARG A O 1
ATOM 1609 N N . THR A 1 193 ? 19.754 16.247 30.585 1.00 25.85 192 THR A N 1
ATOM 1610 C CA . THR A 1 193 ? 19.399 15.230 31.571 1.00 27.58 192 THR A CA 1
ATOM 1611 C C . THR A 1 193 ? 20.635 14.583 32.170 1.00 26.20 192 THR A C 1
ATOM 1612 O O . THR A 1 193 ? 20.649 14.285 33.366 1.00 26.89 192 THR A O 1
ATOM 1616 N N . SER A 1 194 ? 21.701 14.422 31.374 1.00 25.23 193 SER A N 1
ATOM 1617 C CA . SER A 1 194 ? 22.921 13.846 31.920 1.00 24.99 193 SER A CA 1
ATOM 1618 C C . SER A 1 194 ? 23.582 14.780 32.921 1.00 22.77 193 SER A C 1
ATOM 1619 O O . SER A 1 194 ? 24.026 14.347 33.972 1.00 25.11 193 SER A O 1
ATOM 1622 N N . VAL A 1 195 ? 23.661 16.074 32.599 1.00 20.52 194 VAL A N 1
ATOM 1623 C CA . VAL A 1 195 ? 24.281 17.027 33.501 1.00 19.46 194 VAL A CA 1
ATOM 1624 C C . VAL A 1 195 ? 23.474 17.148 34.801 1.00 21.43 194 VAL A C 1
ATOM 1625 O O . VAL A 1 195 ? 24.047 17.280 35.881 1.00 21.37 194 VAL A O 1
ATOM 1629 N N . ALA A 1 196 ? 22.150 17.069 34.670 1.00 23.37 195 ALA A N 1
ATOM 1630 C CA . ALA A 1 196 ? 21.255 17.170 35.840 1.00 24.62 195 ALA A CA 1
ATOM 1631 C C . ALA A 1 196 ? 21.592 16.149 36.924 1.00 25.77 195 ALA A C 1
ATOM 1632 O O . ALA A 1 196 ? 21.396 16.409 38.127 1.00 26.56 195 ALA A O 1
ATOM 1634 N N . ALA A 1 197 ? 22.097 14.994 36.510 1.00 26.20 196 ALA A N 1
ATOM 1635 C CA . ALA A 1 197 ? 22.458 13.920 37.456 1.00 26.67 196 ALA A CA 1
ATOM 1636 C C . ALA A 1 197 ? 23.662 14.229 38.358 1.00 26.23 196 ALA A C 1
ATOM 1637 O O . ALA A 1 197 ? 23.833 13.599 39.412 1.00 28.52 196 ALA A O 1
ATOM 1639 N N . TYR A 1 198 ? 24.511 15.178 37.956 1.00 23.18 197 TYR A N 1
ATOM 1640 C CA . TYR A 1 198 ? 25.741 15.487 38.675 1.00 22.45 197 TYR A CA 1
ATOM 1641 C C . TYR A 1 198 ? 25.859 16.896 39.222 1.00 22.23 197 TYR A C 1
ATOM 1642 O O . TYR A 1 198 ? 26.516 17.121 40.232 1.00 23.69 197 TYR A O 1
ATOM 1651 N N . ILE A 1 199 ? 25.318 17.875 38.503 1.00 22.47 198 ILE A N 1
ATOM 1652 C CA . ILE A 1 199 ? 25.568 19.249 38.843 1.00 22.45 198 ILE A CA 1
ATOM 1653 C C . ILE A 1 199 ? 24.883 19.593 40.172 1.00 23.96 198 ILE A C 1
ATOM 1654 O O . ILE A 1 199 ? 23.749 19.155 40.439 1.00 25.36 198 ILE A O 1
ATOM 1659 N N . GLN A 1 200 ? 25.604 20.328 40.998 1.00 24.49 199 GLN A N 1
ATOM 1660 C CA . GLN A 1 200 ? 25.103 20.742 42.316 1.00 26.22 199 GLN A CA 1
ATOM 1661 C C . GLN A 1 200 ? 24.612 22.184 42.238 1.00 27.49 199 GLN A C 1
ATOM 1662 O O . GLN A 1 200 ? 25.161 22.984 41.482 1.00 26.30 199 GLN A O 1
ATOM 1668 N N A PRO A 1 201 ? 23.540 22.519 42.986 0.50 27.72 200 PRO A N 1
ATOM 1669 N N B PRO A 1 201 ? 23.623 22.553 43.079 0.50 27.83 200 PRO A N 1
ATOM 1670 C CA A PRO A 1 201 ? 23.022 23.887 42.986 0.50 27.58 200 PRO A CA 1
ATOM 1671 C CA B PRO A 1 201 ? 23.050 23.890 42.951 0.50 27.36 200 PRO A CA 1
ATOM 1672 C C A PRO A 1 201 ? 24.073 24.993 43.168 0.50 26.78 200 PRO A C 1
ATOM 1673 C C B PRO A 1 201 ? 24.076 25.004 43.166 0.50 26.74 200 PRO A C 1
ATOM 1674 O O A PRO A 1 201 ? 23.943 26.060 42.571 0.50 26.13 200 PRO A O 1
ATOM 1675 O O B PRO A 1 201 ? 23.940 26.083 42.590 0.50 26.04 200 PRO A O 1
ATOM 1682 N N . GLU A 1 202 ? 25.109 24.743 43.966 1.00 27.09 201 GLU A N 1
ATOM 1683 C CA . GLU A 1 202 ? 26.144 25.755 44.224 1.00 28.61 201 GLU A CA 1
ATOM 1684 C C . GLU A 1 202 ? 27.005 26.080 43.004 1.00 28.17 201 GLU A C 1
ATOM 1685 O O . GLU A 1 202 ? 27.728 27.075 43.009 1.00 28.13 201 GLU A O 1
ATOM 1691 N N . GLU A 1 203 ? 26.915 25.244 41.974 1.00 25.55 202 GLU A N 1
ATOM 1692 C CA . GLU A 1 203 ? 27.629 25.502 40.712 1.00 24.71 202 GLU A CA 1
ATOM 1693 C C . GLU A 1 203 ? 26.741 25.942 39.542 1.00 22.98 202 GLU A C 1
ATOM 1694 O O . GLU A 1 203 ? 27.221 26.079 38.407 1.00 21.61 202 GLU A O 1
ATOM 1700 N N . PHE A 1 204 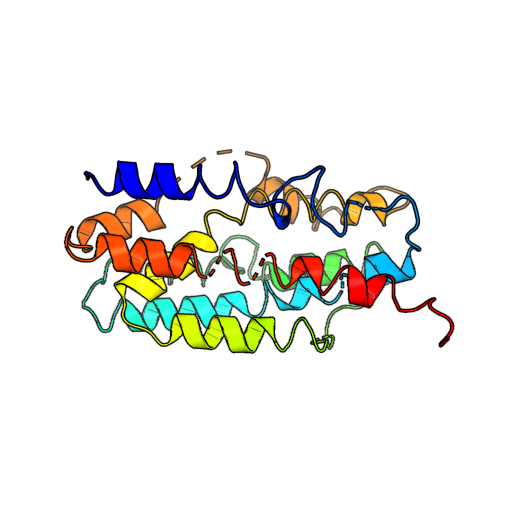? 25.456 26.176 39.783 1.00 22.56 203 PHE A N 1
ATOM 1701 C CA . PHE A 1 204 ? 24.572 26.682 38.720 1.00 22.20 203 PHE A CA 1
ATOM 1702 C C . PHE A 1 204 ? 25.093 27.997 38.131 1.00 20.59 203 PHE A C 1
ATOM 1703 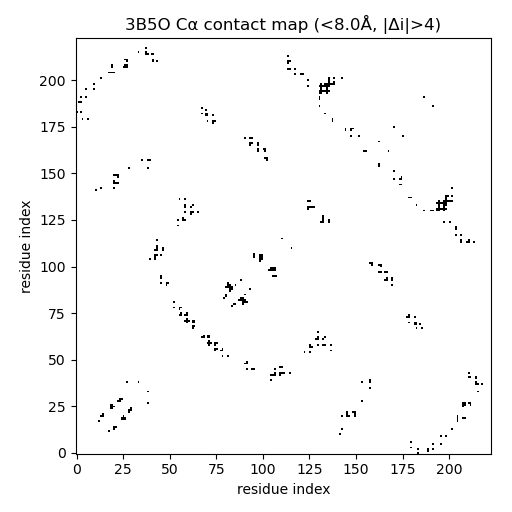O O . PHE A 1 204 ? 24.997 28.239 36.928 1.00 19.92 203 PHE A O 1
ATOM 1711 N N . GLY A 1 205 ? 25.647 28.857 38.974 1.00 21.48 204 GLY A N 1
ATOM 1712 C CA . GLY A 1 205 ? 26.159 30.136 38.525 1.00 20.59 204 GLY A CA 1
ATOM 1713 C C . GLY A 1 205 ? 27.315 29.984 37.546 1.00 19.42 204 GLY A C 1
ATOM 1714 O O . GLY A 1 205 ? 27.443 30.769 36.608 1.00 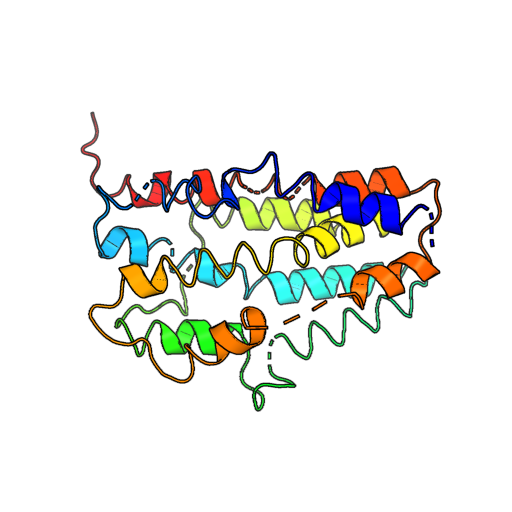21.09 204 GLY A O 1
ATOM 1715 N N . GLU A 1 206 ? 28.159 28.991 37.793 1.00 19.72 205 GLU A N 1
ATOM 1716 C CA . GLU A 1 206 ? 29.313 28.738 36.911 1.00 18.52 205 GLU A CA 1
ATOM 1717 C C . GLU A 1 206 ? 28.840 28.166 35.576 1.00 15.39 205 GLU A C 1
ATOM 1718 O O . GLU A 1 206 ? 29.331 28.551 34.515 1.00 16.03 205 GLU A O 1
ATOM 1724 N N . PHE A 1 207 ? 27.848 27.292 35.623 1.00 16.46 206 PHE A N 1
ATOM 1725 C CA . PHE A 1 207 ? 27.239 26.751 34.399 1.00 15.28 206 PHE A CA 1
ATOM 1726 C C . PHE A 1 207 ? 26.648 27.904 33.567 1.00 14.64 206 PHE A C 1
ATOM 1727 O O . PHE A 1 207 ? 26.875 28.009 32.356 1.00 13.85 206 PHE A O 1
ATOM 1735 N N . ALA A 1 208 ? 25.899 28.792 34.221 1.00 14.54 207 ALA A N 1
ATOM 1736 C CA . ALA A 1 208 ? 25.327 29.956 33.533 1.00 14.61 207 ALA A CA 1
ATOM 1737 C C . ALA A 1 208 ? 26.414 30.862 32.960 1.00 14.08 207 ALA A C 1
ATOM 1738 O O . ALA A 1 208 ? 26.278 31.371 31.852 1.00 14.70 207 ALA A O 1
ATOM 1740 N N . ALA A 1 209 ? 27.473 31.092 33.726 1.00 14.26 208 ALA A N 1
ATOM 1741 C CA . ALA A 1 209 ? 28.574 31.925 33.271 1.00 13.98 208 ALA A CA 1
ATOM 1742 C C . ALA A 1 209 ? 29.249 31.348 32.014 1.00 13.61 208 ALA A C 1
ATOM 1743 O O . ALA A 1 209 ? 29.583 32.089 31.084 1.00 13.82 208 ALA A O 1
ATOM 1745 N N . GLY A 1 210 ? 29.412 30.037 31.974 1.00 13.09 209 GLY A N 1
ATOM 1746 C CA . GLY A 1 2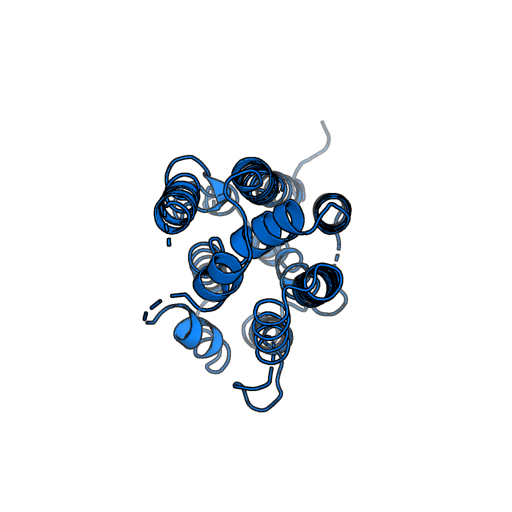10 ? 30.029 29.405 30.812 1.00 13.35 209 GLY A CA 1
ATOM 1747 C C . GLY A 1 210 ? 29.134 29.546 29.598 1.00 11.73 209 GLY A C 1
ATOM 1748 O O . GLY A 1 210 ? 29.594 29.794 28.479 1.00 12.55 209 GLY A O 1
ATOM 1749 N N . PHE A 1 211 ? 27.840 29.344 29.804 1.00 12.99 210 PHE A N 1
ATOM 1750 C CA . PHE A 1 211 ? 26.866 29.487 28.723 1.00 12.47 210 PHE A CA 1
ATOM 1751 C C . PHE A 1 211 ? 26.908 30.903 28.160 1.00 12.39 210 PHE A C 1
ATOM 1752 O O . PHE A 1 211 ? 26.957 31.110 26.942 1.00 12.45 210 PHE A O 1
ATOM 1760 N N . ARG A 1 212 ? 26.832 31.887 29.060 1.00 12.97 211 ARG A N 1
ATOM 1761 C CA . ARG A 1 212 ? 26.853 33.287 28.672 1.00 13.19 211 ARG A CA 1
ATOM 1762 C C . ARG A 1 212 ? 28.124 33.610 27.884 1.00 12.50 211 ARG A C 1
ATOM 1763 O O . ARG A 1 212 ? 28.087 34.295 26.858 1.00 12.79 211 ARG A O 1
ATOM 1771 N N . ALA A 1 213 ? 29.268 33.134 28.380 1.00 12.67 212 ALA A N 1
ATOM 1772 C CA . ALA A 1 213 ? 30.538 33.458 27.744 1.00 11.75 212 ALA A CA 1
ATOM 1773 C C . ALA A 1 213 ? 30.575 32.902 26.324 1.00 12.84 212 ALA A C 1
ATOM 1774 O O . ALA A 1 213 ? 31.080 33.544 25.399 1.00 12.95 212 ALA A O 1
ATOM 1784 N N . ILE A 1 215 ? 27.933 32.098 24.228 1.00 12.23 214 ILE A N 1
ATOM 1785 C CA . ILE A 1 215 ? 27.025 32.799 23.309 1.00 12.39 214 ILE A CA 1
ATOM 1786 C C . ILE A 1 215 ? 27.526 34.206 23.012 1.00 12.15 214 ILE A C 1
ATOM 1787 O O . ILE A 1 215 ? 27.384 34.694 21.899 1.00 12.55 214 ILE A O 1
ATOM 1792 N N . ASP A 1 216 ? 28.148 34.862 23.993 1.00 12.22 215 ASP A N 1
ATOM 1793 C CA . ASP A 1 216 ? 28.737 36.182 23.762 1.00 13.65 215 ASP A CA 1
ATOM 1794 C C . ASP A 1 216 ? 29.851 36.082 22.724 1.00 13.49 215 ASP A C 1
ATOM 1795 O O . ASP A 1 216 ? 29.942 36.911 21.819 1.00 13.39 215 ASP A O 1
ATOM 1800 N N . ALA A 1 217 ? 30.699 35.063 22.847 1.00 12.21 216 ALA A N 1
ATOM 1801 C CA . ALA A 1 217 ? 31.826 34.900 21.924 1.00 11.70 216 AL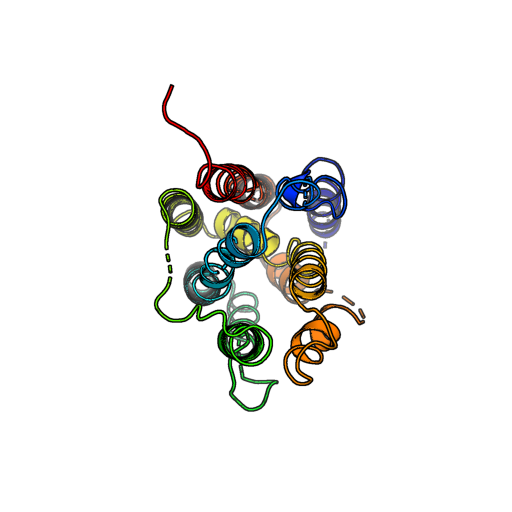A A CA 1
ATOM 1802 C C . ALA A 1 217 ? 31.321 34.624 20.506 1.00 11.30 216 ALA A C 1
ATOM 1803 O O . ALA A 1 217 ? 31.853 35.162 19.505 1.00 11.99 216 ALA A O 1
ATOM 1813 N N . GLN A 1 219 ? 28.392 35.456 19.258 1.00 11.97 218 GLN A N 1
ATOM 1814 C CA . GLN A 1 219 ? 27.787 36.672 18.722 1.00 12.11 218 GLN A CA 1
ATOM 1815 C C . GLN A 1 219 ? 28.810 37.675 18.204 1.00 11.76 218 GLN A C 1
ATOM 1816 O O . GLN A 1 219 ? 28.651 38.242 17.117 1.00 12.69 218 GLN A O 1
ATOM 1822 N N A VAL A 1 220 ? 29.847 37.910 18.999 0.50 11.06 219 VAL A N 1
ATOM 1823 N N B VAL A 1 220 ? 29.869 37.935 18.964 0.50 12.08 219 VAL A N 1
ATOM 1824 C CA A VAL A 1 220 ? 30.938 38.778 18.592 0.50 11.76 219 VAL A CA 1
ATOM 1825 C CA B VAL A 1 220 ? 30.875 38.868 18.467 0.50 13.74 219 VAL A CA 1
ATOM 1826 C C A VAL A 1 220 ? 31.532 38.324 17.256 0.50 11.18 219 VAL A C 1
ATOM 1827 C C B VAL A 1 220 ? 31.532 38.334 17.196 0.50 12.09 219 VAL A C 1
ATOM 1828 O O A VAL A 1 220 ? 31.775 39.131 16.380 0.50 12.51 219 VAL A O 1
ATOM 1829 O O B VAL A 1 220 ? 31.831 39.097 16.295 0.50 12.99 219 VAL A O 1
ATOM 1836 N N . TRP A 1 221 ? 31.721 37.022 17.095 1.00 11.44 220 TRP A N 1
ATOM 1837 C CA . TRP A 1 221 ? 32.241 36.460 15.846 1.00 10.88 220 TRP A CA 1
ATOM 1838 C C . TRP A 1 221 ? 31.351 36.759 14.662 1.00 11.31 220 TRP A C 1
ATOM 1839 O O . TRP A 1 221 ? 31.831 37.218 13.624 1.00 12.45 220 TRP A O 1
ATOM 1850 N N . TRP A 1 222 ? 30.059 36.523 14.801 1.00 11.22 221 TRP A N 1
ATOM 1851 C CA . TRP A 1 222 ? 29.148 36.828 13.693 1.00 11.08 221 TRP A CA 1
ATOM 1852 C C . TRP A 1 222 ? 29.232 38.303 13.294 1.00 11.73 221 TRP A C 1
ATOM 1853 O O . TRP A 1 222 ? 29.221 38.634 12.119 1.00 12.73 221 TRP A O 1
ATOM 1864 N N . GLN A 1 223 ? 29.299 39.183 14.290 1.00 12.01 222 GLN A N 1
ATOM 1865 C CA . GLN A 1 223 ? 29.397 40.615 14.035 1.00 13.50 222 GLN A CA 1
ATOM 1866 C C . GLN A 1 223 ? 30.698 40.945 13.309 1.00 12.86 222 GLN A C 1
ATOM 1867 O O . GLN A 1 223 ? 30.719 41.703 12.329 1.00 14.22 222 GLN A O 1
ATOM 1873 N N . GLU A 1 224 ? 31.794 40.339 13.757 1.00 12.98 223 GLU A N 1
ATOM 1874 C CA . GLU A 1 224 ? 33.088 40.643 13.174 1.00 14.14 223 GLU A CA 1
ATOM 1875 C C . GLU A 1 224 ? 33.217 40.055 11.789 1.00 13.84 223 GLU A C 1
ATOM 1876 O O . GLU A 1 224 ? 33.845 40.665 10.897 1.00 15.10 223 GLU A O 1
ATOM 1882 N N A LEU A 1 225 ? 32.634 38.886 11.594 0.50 13.13 224 LEU A N 1
ATOM 1883 N N B LEU A 1 225 ? 32.672 38.850 11.599 0.50 13.59 224 LEU A N 1
ATOM 1884 C CA A LEU A 1 225 ? 32.663 38.227 10.297 0.50 13.73 224 LEU A CA 1
ATOM 1885 C CA B LEU A 1 225 ? 32.627 38.218 10.266 0.50 14.67 224 LEU A CA 1
ATOM 1886 C C A LEU A 1 225 ? 31.814 38.965 9.246 0.50 14.43 224 LEU A C 1
ATOM 1887 C C B LEU A 1 225 ? 31.905 39.114 9.287 0.50 14.34 224 LEU A C 1
ATOM 1888 O O A LEU A 1 225 ? 32.129 38.955 8.052 0.50 15.00 224 LEU A O 1
ATOM 1889 O O B LEU A 1 225 ? 32.404 39.373 8.189 0.50 14.10 224 LEU A O 1
ATOM 1898 N N . ALA A 1 226 ? 30.722 39.585 9.678 1.00 13.58 225 ALA A N 1
ATOM 1899 C CA . ALA A 1 226 ? 29.957 40.457 8.783 1.00 13.95 225 ALA A CA 1
ATOM 1900 C C . ALA A 1 226 ? 30.790 41.670 8.320 1.00 14.80 225 ALA A C 1
ATOM 1901 O O . ALA A 1 226 ? 30.766 42.035 7.139 1.00 16.57 225 ALA A O 1
ATOM 1903 N N . GLN A 1 227 ? 31.535 42.279 9.237 1.00 14.62 226 GLN A N 1
ATOM 1904 C CA . GLN A 1 227 ? 32.419 43.389 8.897 1.00 14.78 226 GLN A CA 1
ATOM 1905 C C . GLN A 1 227 ? 33.566 42.951 7.992 1.00 15.42 226 GLN A C 1
ATOM 1906 O O . GLN A 1 227 ? 33.882 43.635 7.016 1.00 16.60 226 GLN A O 1
ATOM 1912 N N . GLU A 1 228 ? 34.196 41.818 8.288 1.00 14.64 227 GLU A N 1
ATOM 1913 C CA . GLU A 1 228 ? 35.240 41.318 7.404 1.00 15.82 227 GLU A CA 1
ATOM 1914 C C . GLU A 1 228 ? 34.706 41.140 5.992 1.00 15.92 227 GLU A C 1
ATOM 1915 O O . GLU A 1 228 ? 35.355 41.534 5.017 1.00 18.04 227 GLU A O 1
ATOM 1921 N N . ALA A 1 229 ? 33.516 40.547 5.887 1.00 14.92 228 ALA A N 1
ATOM 1922 C CA . ALA A 1 229 ? 32.945 40.225 4.588 1.00 17.05 228 ALA A CA 1
ATOM 1923 C C . ALA A 1 229 ? 32.710 41.503 3.799 1.00 19.35 228 ALA A C 1
ATOM 1924 O O . ALA A 1 229 ? 33.123 41.608 2.640 1.00 20.74 228 ALA A O 1
ATOM 1926 N N . ILE A 1 230 ? 32.069 42.481 4.427 1.00 18.13 229 ILE A N 1
ATOM 1927 C CA . ILE A 1 230 ? 31.687 43.703 3.688 1.00 20.45 229 ILE A CA 1
ATOM 1928 C C . ILE A 1 230 ? 32.889 44.603 3.367 1.00 21.99 229 ILE A C 1
ATOM 1929 O O . ILE A 1 230 ? 32.860 45.377 2.387 1.00 25.79 229 ILE A O 1
ATOM 1934 N N A SER A 1 231 ? 33.947 44.496 4.169 0.50 22.11 230 SER A N 1
ATOM 1935 N N B SER A 1 231 ? 33.947 44.509 4.157 0.50 22.54 230 SER A N 1
ATOM 1936 C CA A SER A 1 231 ? 35.147 45.335 4.021 0.50 23.17 230 SER A CA 1
ATOM 1937 C CA B SER A 1 231 ? 35.109 45.380 3.980 0.50 24.28 230 SER A CA 1
ATOM 1938 C C A SER A 1 231 ? 35.955 45.052 2.758 0.50 23.31 230 SER A C 1
ATOM 1939 C C B SER A 1 231 ? 35.982 45.036 2.773 0.50 23.82 230 SER A C 1
ATOM 1940 O O A SER A 1 231 ? 36.832 45.836 2.403 0.50 24.26 230 SER A O 1
ATOM 1941 O O B SER A 1 231 ? 36.921 45.766 2.464 0.50 24.71 230 SER A O 1
ATOM 1946 N N . SER A 1 232 ? 35.691 43.936 2.092 1.00 23.09 231 SER A N 1
ATOM 1947 C CA . SER A 1 232 ? 36.427 43.591 0.863 1.00 25.21 231 SER A CA 1
ATOM 1948 C C . SER A 1 232 ? 36.239 44.615 -0.282 1.00 25.38 231 SER A C 1
ATOM 1949 O O . SER A 1 232 ? 37.025 44.653 -1.224 1.00 29.61 231 SER A O 1
ATOM 1952 N N . GLU A 1 233 ? 35.199 45.438 -0.220 1.00 26.78 232 GLU A N 1
ATOM 1953 C CA . GLU A 1 233 ? 34.966 46.438 -1.272 1.00 25.79 232 GLU A CA 1
ATOM 1954 C C . GLU A 1 233 ? 35.207 47.858 -0.780 1.00 28.58 232 GLU A C 1
ATOM 1955 O O . GLU A 1 233 ? 34.929 48.830 -1.496 1.00 30.85 232 GLU A O 1
ATOM 1961 N N . VAL A 1 234 ? 35.737 48.002 0.434 1.00 29.22 233 VAL A N 1
ATOM 1962 C CA . VAL A 1 234 ? 36.024 49.322 0.965 1.00 29.88 233 VAL A CA 1
ATOM 1963 C C . VAL A 1 234 ? 37.264 49.896 0.287 1.00 31.85 233 VAL A C 1
ATOM 1964 O O . VAL A 1 234 ? 38.257 49.189 0.084 1.00 31.73 233 VAL A O 1
ATOM 1968 N N . VAL A 1 235 ? 37.175 51.175 -0.091 1.00 32.50 234 VAL A N 1
ATOM 1969 C CA . VAL A 1 235 ? 38.306 51.908 -0.663 1.00 33.49 234 VAL A CA 1
ATOM 1970 C C . VAL A 1 235 ? 38.943 52.724 0.455 1.00 33.76 234 VAL A C 1
ATOM 1971 O O . VAL A 1 235 ? 38.298 53.594 1.051 1.00 33.72 234 VAL A O 1
ATOM 1975 N N . LEU A 1 236 ? 40.206 52.428 0.759 1.00 34.66 235 LEU A N 1
ATOM 1976 C CA . LEU A 1 236 ? 40.868 53.032 1.916 1.00 36.35 235 LEU A CA 1
ATOM 1977 C C . LEU A 1 236 ? 40.864 54.559 1.803 1.00 37.47 235 LEU A C 1
ATOM 1978 O O . LEU A 1 236 ? 41.142 55.125 0.731 1.00 38.62 235 LEU A O 1
ATOM 1983 N N . SER A 1 237 ? 40.552 55.198 2.931 1.00 38.73 236 SER A N 1
ATOM 1984 C CA . SER A 1 237 ? 40.010 56.552 2.970 1.00 40.80 236 SER A CA 1
ATOM 1985 C C . SER A 1 237 ? 40.414 57.288 4.256 1.00 42.21 236 SER A C 1
ATOM 1986 O O . SER A 1 237 ? 39.582 57.552 5.140 1.00 44.77 236 SER A O 1
#

Secondary structure (DSSP, 8-state):
--HHHHHHHHHHHHHHH-GGG-TTT-TTT---S--HHHHHH--HHHHHHHHHHHHHHHHHHHHHHTT-HHHHHHHHHHHHH--TTTTT--HHHHHHHHHHHHH----TT---HHHHHHHHHHHHHHTS-HHHHHHHHHHHHHHHHHHHHHHHHHHHHH-SSPPPHHHHHHHHHHH--HHHHHHHTT--GGGHHHHHHHHH-----HHHHHHHHHHHGGGPPP-